Protein AF-A0A0A1D5D9-F1 (afdb_monomer)

Sequence (325 aa):
MPGLDAKPVIDLDVVVPAASHVAPAIAALADAGWVHEGNLGIAGREAFEMLPGLPLHHLYLVVEGSQPHRNHVDFRDFLRSHPAEAQRYAAVKRELSPLLDTDRQSYTEGKNAIVEELLALARGASIPALRVPNRGTFANHETFSLGDGTVVLRPLTMDDAAAHLAGEDSEFSTWLSGGVSTEETVRRHMERSQVLWRDGGPIFAFAICHEGSNTPLGTLDVQLEQPGFAPGQANLAYGLYPAARGHGLATRAVDLAMEFLRRHTDATSALIRALPGNPRSATVALRAGFTLVCAAGDSPDGHAWHQREVERDGPRQVPAQVSGR

Nearest PDB structures (foldseek):
  2fck-assembly1_A-2  TM=7.755E-01  e=5.236E-10  Vibrio cholerae O1 biovar El Tor str. N16961
  3r96-assembly1_A  TM=8.018E-01  e=4.205E-09  Escherichia coli
  1s7k-assembly1_A-2  TM=7.469E-01  e=3.056E-07  Salmonella enterica subsp. enterica serovar Typhimurium str. LT2
  2i79-assembly3_D  TM=7.072E-01  e=1.024E-05  Streptococcus pneumoniae TIGR4
  2i79-assembly1_E  TM=7.062E-01  e=3.369E-05  Streptococcus pneumoniae TIGR4

Foldseek 3Di:
DPPFDDDQEAEEEDEDADPVCPVVVQVVVVVVVWAWPQQVQAFQKTWTDDDPPDGHYTYIYGYPPALVVCLVVLLVVLCVVPVVLSVVLSVLLVVLVVCVVAQVLCSVVSNVQSSLQSSCVSVVNPPDDDPPDPQPQVQVQVPDWFDDQFKIWGFQALVQLVLALVLDDVVCCVPRRVHRHDSVNSNVVRVVLVVCNRVVHQKHKIFIDTVPDPHGQWIKMWGQDGRPDDHQEIEIDIDGGPVNPPPLSLLRVVLRVLVCCQPRHSHFKYKYWARPVCVVSVVSLVSNVWAFPAALNGDSNSTGITMDTNDYDPDPDDPPPPPDD

Mean predicted aligned error: 14.16 Å

Structure (mmCIF, N/CA/C/O backbone):
data_AF-A0A0A1D5D9-F1
#
_entry.id   AF-A0A0A1D5D9-F1
#
loop_
_atom_site.group_PDB
_atom_site.id
_atom_site.type_symbol
_atom_site.label_atom_id
_atom_site.label_alt_id
_atom_site.label_comp_id
_atom_site.label_asym_id
_atom_site.label_entity_id
_atom_site.label_seq_id
_atom_site.pdbx_PDB_ins_code
_atom_site.Cartn_x
_atom_site.Cartn_y
_atom_site.Cartn_z
_atom_site.occupancy
_atom_site.B_iso_or_equiv
_atom_site.auth_seq_id
_atom_site.auth_comp_id
_atom_site.auth_asym_id
_atom_site.auth_atom_id
_atom_site.pdbx_PDB_model_num
ATOM 1 N N . MET A 1 1 ? 7.389 4.859 -24.930 1.00 71.50 1 MET A N 1
ATOM 2 C CA . MET A 1 1 ? 6.190 4.568 -25.753 1.00 71.50 1 MET A CA 1
ATOM 3 C C . MET A 1 1 ? 5.855 5.804 -26.569 1.00 71.50 1 MET A C 1
ATOM 5 O O . MET A 1 1 ? 6.028 6.886 -26.017 1.00 71.50 1 MET A O 1
ATOM 9 N N . PRO A 1 2 ? 5.454 5.687 -27.846 1.00 66.25 2 PRO A N 1
ATOM 10 C CA . PRO A 1 2 ? 5.178 6.862 -28.674 1.00 66.25 2 PRO A CA 1
ATOM 11 C C . PRO A 1 2 ? 4.086 7.747 -28.053 1.00 66.25 2 PRO A C 1
ATOM 13 O O . PRO A 1 2 ? 3.037 7.236 -27.676 1.00 66.25 2 PRO A O 1
ATOM 16 N N . GLY A 1 3 ? 4.340 9.053 -27.929 1.00 66.31 3 GLY A N 1
ATOM 17 C CA . GLY A 1 3 ? 3.342 10.039 -27.487 1.00 66.31 3 GLY A CA 1
ATOM 18 C C . GLY A 1 3 ? 2.983 10.040 -25.994 1.00 66.31 3 GLY A C 1
ATOM 19 O O . GLY A 1 3 ? 2.052 10.742 -25.615 1.00 66.31 3 GLY A O 1
ATOM 20 N N . LEU A 1 4 ? 3.687 9.278 -25.146 1.00 74.38 4 LEU A N 1
ATOM 21 C CA . LEU A 1 4 ? 3.454 9.279 -23.700 1.00 74.38 4 LEU A CA 1
ATOM 22 C C . LEU A 1 4 ? 4.439 10.207 -22.981 1.00 74.38 4 LEU A C 1
ATOM 24 O O . LEU A 1 4 ? 5.632 9.902 -22.929 1.00 74.38 4 LEU A O 1
ATOM 28 N N . ASP A 1 5 ? 3.927 11.255 -22.337 1.00 71.62 5 ASP A N 1
ATOM 29 C CA . ASP A 1 5 ? 4.721 12.099 -21.440 1.00 71.62 5 ASP A CA 1
ATOM 30 C C . ASP A 1 5 ? 5.335 11.255 -20.314 1.00 71.62 5 ASP A C 1
ATOM 32 O O . ASP A 1 5 ? 4.650 10.509 -19.598 1.00 71.62 5 ASP A O 1
ATOM 36 N N . ALA A 1 6 ? 6.651 11.346 -20.153 1.00 71.12 6 ALA A N 1
ATOM 37 C CA . ALA A 1 6 ? 7.409 10.613 -19.150 1.00 71.12 6 ALA A CA 1
ATOM 38 C C . ALA A 1 6 ? 8.588 11.452 -18.650 1.00 71.12 6 ALA A C 1
ATOM 40 O O . ALA A 1 6 ? 9.041 12.372 -19.329 1.00 71.12 6 ALA A O 1
ATOM 41 N N . LYS A 1 7 ? 9.100 11.109 -17.461 1.00 73.31 7 LYS A N 1
ATOM 42 C CA . LYS A 1 7 ? 10.408 11.609 -17.029 1.00 73.31 7 LYS A CA 1
ATOM 43 C C . LYS A 1 7 ? 11.457 11.182 -18.066 1.00 73.31 7 LYS A C 1
ATOM 45 O O . LYS A 1 7 ? 11.315 10.089 -18.617 1.00 73.31 7 LYS A O 1
ATOM 50 N N . PRO A 1 8 ? 12.499 11.989 -18.316 1.00 80.75 8 PRO A N 1
ATOM 51 C CA . PRO A 1 8 ? 13.548 11.661 -19.279 1.00 80.75 8 PRO A CA 1
ATOM 52 C C . PRO A 1 8 ? 14.525 10.620 -18.700 1.00 80.75 8 PRO A C 1
ATOM 54 O O . PRO A 1 8 ? 15.726 10.857 -18.651 1.00 80.75 8 PRO A O 1
ATOM 57 N N . VAL A 1 9 ? 13.995 9.493 -18.220 1.00 82.56 9 VAL A N 1
ATOM 58 C CA . VAL A 1 9 ? 14.728 8.349 -17.670 1.00 82.56 9 VAL A CA 1
ATOM 59 C C . VAL A 1 9 ? 14.347 7.121 -18.489 1.00 82.56 9 VAL A C 1
ATOM 61 O O . VAL A 1 9 ? 13.164 6.897 -18.747 1.00 82.56 9 VAL A O 1
ATOM 64 N N . ILE A 1 10 ? 15.339 6.354 -18.932 1.00 86.94 10 ILE A N 1
ATOM 65 C CA . ILE A 1 10 ? 15.141 5.151 -19.745 1.00 86.94 10 ILE A CA 1
ATOM 66 C C . ILE A 1 10 ? 15.235 3.914 -18.851 1.00 86.94 10 ILE A C 1
ATOM 68 O O . ILE A 1 10 ? 16.289 3.652 -18.291 1.00 86.94 10 ILE A O 1
ATOM 72 N N . ASP A 1 11 ? 14.176 3.118 -18.755 1.00 90.94 11 ASP A N 1
ATOM 73 C CA . ASP A 1 11 ? 14.233 1.807 -18.099 1.00 90.94 11 ASP A CA 1
ATOM 74 C C . ASP A 1 11 ? 14.688 0.726 -19.103 1.00 90.94 11 ASP A C 1
ATOM 76 O O . ASP A 1 11 ? 14.109 0.601 -20.189 1.00 90.94 11 ASP A O 1
ATOM 80 N N . LEU A 1 12 ? 15.726 -0.042 -18.757 1.00 94.00 12 LEU A N 1
ATOM 81 C CA . LEU A 1 12 ? 16.277 -1.139 -19.560 1.00 94.00 12 LEU A CA 1
ATOM 82 C C . LEU A 1 12 ? 16.241 -2.462 -18.791 1.00 94.00 12 LEU A C 1
ATOM 84 O O . LEU A 1 12 ? 16.678 -2.521 -17.644 1.00 94.00 12 LEU A O 1
ATOM 88 N N . ASP A 1 13 ? 15.832 -3.531 -19.476 1.00 96.31 13 ASP A N 1
ATOM 89 C CA . ASP A 1 13 ? 15.932 -4.904 -18.979 1.00 96.31 13 ASP A CA 1
ATOM 90 C C . ASP A 1 13 ? 16.986 -5.689 -19.770 1.00 96.31 13 ASP A C 1
ATOM 92 O O . ASP A 1 13 ? 16.909 -5.805 -20.997 1.00 96.31 13 ASP A O 1
ATOM 96 N N . VAL A 1 14 ? 17.929 -6.301 -19.057 1.00 97.00 14 VAL A N 1
ATOM 97 C CA . VAL A 1 14 ? 18.728 -7.433 -19.527 1.00 97.00 14 VAL A CA 1
ATOM 98 C C . VAL A 1 14 ? 17.967 -8.700 -19.163 1.00 97.00 14 VAL A C 1
ATOM 100 O O . VAL A 1 14 ? 17.744 -8.980 -17.987 1.00 97.00 14 VAL A O 1
ATOM 103 N N . VAL A 1 15 ? 17.559 -9.473 -20.168 1.00 97.19 15 VAL A N 1
ATOM 104 C CA . VAL A 1 15 ? 16.778 -10.698 -19.962 1.00 97.19 15 VAL A CA 1
ATOM 105 C C . VAL A 1 15 ? 17.682 -11.913 -20.133 1.00 97.19 15 VAL A C 1
ATOM 107 O O . VAL A 1 15 ? 18.285 -12.095 -21.190 1.00 97.19 15 VAL A O 1
ATOM 110 N N . VAL A 1 16 ? 17.777 -12.751 -19.099 1.00 96.06 16 VAL A N 1
ATOM 111 C CA . VAL A 1 16 ? 18.529 -14.016 -19.140 1.00 96.06 16 VAL A CA 1
ATOM 112 C C . VAL A 1 16 ? 17.589 -15.220 -19.163 1.00 96.06 16 VAL A C 1
ATOM 114 O O . VAL A 1 16 ? 16.555 -15.189 -18.503 1.00 96.06 16 VAL A O 1
ATOM 117 N N . PRO A 1 17 ? 17.931 -16.320 -19.854 1.00 93.38 17 PRO A N 1
ATOM 118 C CA . PRO A 1 17 ? 16.992 -17.423 -20.083 1.00 93.38 17 PRO A CA 1
ATOM 119 C C . PRO A 1 17 ? 16.663 -18.240 -18.822 1.00 93.38 17 PRO A C 1
ATOM 121 O O . PRO A 1 17 ? 15.653 -18.936 -18.780 1.00 93.38 17 PRO A O 1
ATOM 124 N N . ALA A 1 18 ? 17.516 -18.207 -17.792 1.00 91.00 18 ALA A N 1
ATOM 125 C CA . ALA A 1 18 ? 17.308 -18.963 -16.557 1.00 91.00 18 ALA A CA 1
ATOM 126 C C . ALA A 1 18 ? 18.034 -18.332 -15.362 1.00 91.00 18 ALA A C 1
ATOM 128 O O . ALA A 1 18 ? 19.042 -17.646 -15.528 1.00 91.00 18 ALA A O 1
ATOM 129 N N . ALA A 1 19 ? 17.584 -18.653 -14.144 1.00 90.50 19 ALA A N 1
ATOM 130 C CA . ALA A 1 19 ? 18.180 -18.160 -12.897 1.00 90.50 19 ALA A CA 1
ATOM 131 C C . ALA A 1 19 ? 19.680 -18.492 -12.760 1.00 90.50 19 ALA A C 1
ATOM 133 O O . ALA A 1 19 ? 20.445 -17.702 -12.215 1.00 90.50 19 ALA A O 1
ATOM 134 N N . SER A 1 20 ? 20.127 -19.619 -13.324 1.00 94.12 20 SER A N 1
ATOM 135 C CA . SER A 1 20 ? 21.544 -20.011 -13.357 1.00 94.12 20 SER A CA 1
ATOM 136 C C . SER A 1 20 ? 22.446 -19.024 -14.108 1.00 94.12 20 SER A C 1
ATOM 138 O O . SER A 1 20 ? 23.655 -19.028 -13.896 1.00 94.12 20 SER A O 1
ATOM 140 N N . HIS A 1 21 ? 21.876 -18.169 -14.959 1.00 96.00 21 HIS A N 1
ATOM 141 C CA . HIS A 1 21 ? 22.607 -17.169 -15.736 1.00 96.00 21 HIS A CA 1
ATOM 142 C C . HIS A 1 21 ? 22.675 -15.804 -15.044 1.00 96.00 21 HIS A C 1
ATOM 144 O O . HIS A 1 21 ? 23.399 -14.935 -15.521 1.00 96.00 21 HIS A O 1
ATOM 150 N N . VAL A 1 22 ? 21.984 -15.611 -13.914 1.00 95.12 22 VAL A N 1
ATOM 151 C CA . VAL A 1 22 ? 21.974 -14.328 -13.193 1.00 95.12 22 VAL A CA 1
ATOM 152 C C . VAL A 1 22 ? 23.371 -13.979 -12.681 1.00 95.12 22 VAL A C 1
ATOM 154 O O . VAL A 1 22 ? 23.892 -12.923 -13.020 1.00 95.12 22 VAL A O 1
ATOM 157 N N . ALA A 1 23 ? 24.021 -14.877 -11.935 1.00 95.75 23 ALA A N 1
ATOM 158 C CA . ALA A 1 23 ? 25.361 -14.613 -11.404 1.00 95.75 23 ALA A CA 1
ATOM 159 C C . ALA A 1 23 ? 26.423 -14.397 -12.510 1.00 95.75 23 ALA A C 1
ATOM 161 O O . ALA A 1 23 ? 27.165 -13.417 -12.423 1.00 95.75 23 ALA A O 1
ATOM 162 N N . PRO A 1 24 ? 26.478 -15.216 -13.584 1.00 97.69 24 PRO A N 1
ATOM 163 C CA . PRO A 1 24 ? 27.336 -14.929 -14.735 1.00 97.69 24 PRO A CA 1
ATOM 164 C C . PRO A 1 24 ? 27.054 -13.577 -15.406 1.00 97.69 24 PRO A C 1
ATOM 166 O O . PRO A 1 24 ? 27.992 -12.883 -15.789 1.00 97.69 24 PRO A O 1
ATOM 169 N N . ALA A 1 25 ? 25.784 -13.184 -15.540 1.00 97.62 25 ALA A N 1
ATOM 170 C CA . ALA A 1 25 ? 25.416 -11.907 -16.145 1.00 97.62 25 ALA A CA 1
ATOM 171 C C . ALA A 1 25 ? 25.804 -10.711 -15.265 1.00 97.62 25 ALA A C 1
ATOM 173 O O . ALA A 1 25 ? 26.304 -9.722 -15.793 1.00 97.62 25 ALA A O 1
ATOM 174 N N . ILE A 1 26 ? 25.644 -10.812 -13.939 1.00 97.44 26 ILE A N 1
ATOM 175 C CA . ILE A 1 26 ? 26.130 -9.796 -12.992 1.00 97.44 26 ILE A CA 1
ATOM 176 C C . ILE A 1 26 ? 27.641 -9.609 -13.152 1.00 97.44 26 ILE A C 1
ATOM 178 O O . ILE A 1 26 ? 28.096 -8.476 -13.271 1.00 97.44 26 ILE A O 1
ATOM 182 N N . ALA A 1 27 ? 28.411 -10.701 -13.209 1.00 97.00 27 ALA A N 1
ATOM 183 C CA . ALA A 1 27 ? 29.860 -10.626 -13.397 1.00 97.00 27 ALA A CA 1
ATOM 184 C C . ALA A 1 27 ? 30.232 -9.944 -14.727 1.00 97.00 27 ALA A C 1
ATOM 186 O O . ALA A 1 27 ? 31.056 -9.036 -14.742 1.00 97.00 27 ALA A O 1
ATOM 187 N N . ALA A 1 28 ? 29.565 -10.309 -15.826 1.00 97.75 28 ALA A N 1
ATOM 188 C CA . ALA A 1 28 ? 29.801 -9.690 -17.130 1.00 97.75 28 ALA A CA 1
ATOM 189 C C . ALA A 1 28 ? 29.435 -8.192 -17.164 1.00 97.75 28 ALA A C 1
ATOM 191 O O . ALA A 1 28 ? 30.117 -7.400 -17.813 1.00 97.75 28 ALA A O 1
ATOM 192 N N . LEU A 1 29 ? 28.367 -7.788 -16.468 1.00 96.50 29 LEU A N 1
ATOM 193 C CA . LEU A 1 29 ? 27.978 -6.381 -16.337 1.00 96.50 29 LEU A CA 1
ATOM 194 C C . LEU A 1 29 ? 28.975 -5.602 -15.467 1.00 96.50 29 LEU A C 1
ATOM 196 O O . LEU A 1 29 ? 29.318 -4.471 -15.813 1.00 96.50 29 LEU A O 1
ATOM 200 N N . ALA A 1 30 ? 29.494 -6.214 -14.402 1.00 95.31 30 ALA A N 1
ATOM 201 C CA . ALA A 1 30 ? 30.539 -5.624 -13.571 1.00 95.31 30 ALA A CA 1
ATOM 202 C C . ALA A 1 30 ? 31.839 -5.384 -14.357 1.00 95.31 30 ALA A C 1
ATOM 204 O O . ALA A 1 30 ? 32.411 -4.299 -14.269 1.00 95.31 30 ALA A O 1
ATOM 205 N N . ASP A 1 31 ? 32.252 -6.335 -15.201 1.00 96.69 31 ASP A N 1
ATOM 206 C CA . ASP A 1 31 ? 33.403 -6.168 -16.104 1.00 96.69 31 ASP A CA 1
ATOM 207 C C . ASP A 1 31 ? 33.199 -5.016 -17.109 1.00 96.69 31 ASP A C 1
ATOM 209 O O . ASP A 1 31 ? 34.159 -4.378 -17.543 1.00 96.69 31 ASP A O 1
ATOM 213 N N . ALA A 1 32 ? 31.943 -4.712 -17.456 1.00 93.56 32 ALA A N 1
ATOM 214 C CA . ALA A 1 32 ? 31.563 -3.573 -18.290 1.00 93.56 32 ALA A CA 1
ATOM 215 C C . ALA A 1 32 ? 31.393 -2.252 -17.505 1.00 93.56 32 ALA A C 1
ATOM 217 O O . ALA A 1 32 ? 31.048 -1.230 -18.100 1.00 93.56 32 ALA A O 1
ATOM 218 N N . GLY A 1 33 ? 31.650 -2.257 -16.193 1.00 93.31 33 GLY A N 1
ATOM 219 C CA . GLY A 1 33 ? 31.643 -1.079 -15.323 1.00 93.31 33 GLY A CA 1
ATOM 220 C C . GLY A 1 33 ? 30.344 -0.832 -14.554 1.00 93.31 33 GLY A C 1
ATOM 221 O O . GLY A 1 33 ? 30.269 0.154 -13.824 1.00 93.31 33 GLY A O 1
ATOM 222 N N . TRP A 1 34 ? 29.329 -1.691 -14.689 1.00 94.56 34 TRP A N 1
ATOM 223 C CA . TRP A 1 34 ? 28.076 -1.557 -13.940 1.00 94.56 34 TRP A CA 1
ATOM 224 C C . TRP A 1 34 ? 28.244 -1.991 -12.484 1.00 94.56 34 TRP A C 1
ATOM 226 O O . TRP A 1 34 ? 28.862 -3.015 -12.197 1.00 94.56 34 TRP A O 1
ATOM 236 N N . VAL A 1 35 ? 27.633 -1.253 -11.559 1.00 93.06 35 VAL A N 1
ATOM 237 C CA . VAL A 1 35 ? 27.664 -1.580 -10.127 1.00 93.06 35 VAL A CA 1
ATOM 238 C C . VAL A 1 35 ? 26.335 -2.210 -9.730 1.00 93.06 35 VAL A C 1
ATOM 240 O O . VAL A 1 35 ? 25.282 -1.624 -9.955 1.00 93.06 35 VAL A O 1
ATOM 243 N N . HIS A 1 36 ? 26.377 -3.426 -9.185 1.00 94.69 36 HIS A N 1
ATOM 244 C CA . HIS A 1 36 ? 25.190 -4.182 -8.772 1.00 94.69 36 HIS A CA 1
ATOM 245 C C . HIS A 1 36 ? 24.689 -3.722 -7.396 1.00 94.69 36 HIS A C 1
ATOM 247 O O . HIS A 1 36 ? 25.451 -3.707 -6.433 1.00 94.69 36 HIS A O 1
ATOM 253 N N . GLU A 1 37 ? 23.397 -3.403 -7.296 1.00 90.88 37 GLU A N 1
ATOM 254 C CA . GLU A 1 37 ? 22.734 -2.912 -6.074 1.00 90.88 37 GLU A CA 1
ATOM 255 C C . GLU A 1 37 ? 21.897 -3.998 -5.365 1.00 90.88 37 GLU A C 1
ATOM 257 O O . GLU A 1 37 ? 21.152 -3.726 -4.419 1.00 90.88 37 GLU A O 1
ATOM 262 N N . GLY A 1 38 ? 21.985 -5.251 -5.819 1.00 85.69 38 GLY A N 1
ATOM 263 C CA . GLY A 1 38 ? 21.083 -6.313 -5.381 1.00 85.69 38 GLY A CA 1
ATOM 264 C C . GLY A 1 38 ? 19.686 -6.173 -5.989 1.00 85.69 38 GLY A C 1
ATOM 265 O O . GLY A 1 38 ? 19.480 -5.526 -7.014 1.00 85.69 38 GLY A O 1
ATOM 266 N N . ASN A 1 39 ? 18.693 -6.777 -5.341 1.00 80.56 39 ASN A N 1
ATOM 267 C CA . ASN A 1 39 ? 17.325 -6.833 -5.865 1.00 80.56 39 ASN A CA 1
ATOM 268 C C . ASN A 1 39 ? 16.415 -5.673 -5.413 1.00 80.56 39 ASN A C 1
ATOM 270 O O . ASN A 1 39 ? 15.290 -5.518 -5.909 1.00 80.56 39 ASN A O 1
ATOM 274 N N . LEU A 1 40 ? 16.898 -4.850 -4.473 1.00 72.56 40 LEU A N 1
ATOM 275 C CA . LEU A 1 40 ? 16.174 -3.735 -3.852 1.00 72.56 40 LEU A CA 1
ATOM 276 C C . LEU A 1 40 ? 14.764 -4.128 -3.365 1.00 72.56 40 LEU A C 1
ATOM 278 O O . LEU A 1 40 ? 13.808 -3.370 -3.512 1.00 72.56 40 LEU A O 1
ATOM 282 N N . GLY A 1 41 ? 14.625 -5.345 -2.830 1.00 66.75 41 GLY A N 1
ATOM 283 C CA . GLY A 1 41 ? 13.364 -5.861 -2.294 1.00 66.75 41 GLY A CA 1
ATOM 284 C C . GLY A 1 41 ? 12.410 -6.474 -3.325 1.00 66.75 41 GLY A C 1
ATOM 285 O O . GLY A 1 41 ? 11.327 -6.901 -2.935 1.00 66.75 41 GLY A O 1
ATOM 286 N N . ILE A 1 42 ? 12.787 -6.569 -4.608 1.00 72.81 42 ILE A N 1
ATOM 287 C CA . ILE A 1 42 ? 11.952 -7.177 -5.659 1.00 72.81 42 ILE A CA 1
ATOM 288 C C . ILE A 1 42 ? 12.533 -8.523 -6.091 1.00 72.81 42 ILE A C 1
ATOM 290 O O . ILE A 1 42 ? 13.525 -8.588 -6.812 1.00 72.81 42 ILE A O 1
ATOM 294 N N . ALA A 1 43 ? 11.892 -9.617 -5.678 1.00 76.69 43 ALA A N 1
ATOM 295 C CA . ALA A 1 43 ? 12.315 -10.964 -6.048 1.00 76.69 43 ALA A CA 1
ATOM 296 C C . ALA A 1 43 ? 12.310 -11.174 -7.577 1.00 76.69 43 ALA A C 1
ATOM 298 O O . ALA A 1 43 ? 11.375 -10.785 -8.277 1.00 76.69 43 ALA A O 1
ATOM 299 N N . GLY A 1 44 ? 13.358 -11.819 -8.100 1.00 77.06 44 GLY A N 1
ATOM 300 C CA . GLY A 1 44 ? 13.480 -12.129 -9.531 1.00 77.06 44 GLY A CA 1
ATOM 301 C C . GLY A 1 44 ? 13.927 -10.960 -10.421 1.00 77.06 44 GLY A C 1
ATOM 302 O O . GLY A 1 44 ? 13.835 -11.080 -11.648 1.00 77.06 44 GLY A O 1
ATOM 303 N N . ARG A 1 45 ? 14.402 -9.861 -9.818 1.00 89.12 45 ARG A N 1
ATOM 304 C CA . ARG A 1 45 ? 15.007 -8.700 -10.481 1.00 89.12 45 ARG A CA 1
ATOM 305 C C . ARG A 1 45 ? 16.285 -8.303 -9.750 1.00 89.12 45 ARG A C 1
ATOM 307 O O . ARG A 1 45 ? 16.263 -8.175 -8.537 1.00 89.12 45 ARG A O 1
ATOM 314 N N . GLU A 1 46 ? 17.345 -8.011 -10.484 1.00 93.75 46 GLU A N 1
ATOM 315 C CA . GLU A 1 46 ? 18.560 -7.378 -9.966 1.00 93.75 46 GLU A CA 1
ATOM 316 C C . GLU A 1 46 ? 18.671 -5.960 -10.537 1.00 93.75 46 GLU A C 1
ATOM 318 O O . GLU A 1 46 ? 18.331 -5.745 -11.700 1.00 93.75 46 GLU A O 1
ATOM 323 N N . ALA A 1 47 ? 19.097 -4.991 -9.733 1.00 91.50 47 ALA A N 1
ATOM 324 C CA . ALA A 1 47 ? 19.235 -3.586 -10.108 1.00 91.50 47 ALA A CA 1
ATOM 325 C C . ALA A 1 47 ? 20.707 -3.165 -10.142 1.00 91.50 47 ALA A C 1
ATOM 327 O O . ALA A 1 47 ? 21.549 -3.752 -9.458 1.00 91.50 47 ALA A O 1
ATOM 328 N N . PHE A 1 48 ? 21.007 -2.150 -10.948 1.00 94.62 48 PHE A N 1
ATOM 329 C CA . PHE A 1 48 ? 22.348 -1.596 -11.085 1.00 94.62 48 PHE A CA 1
ATOM 330 C C . PHE A 1 48 ? 22.320 -0.074 -10.995 1.00 94.62 48 PHE A C 1
ATOM 332 O O . PHE A 1 48 ? 21.377 0.564 -11.478 1.00 94.62 48 PHE A O 1
ATOM 339 N N . GLU A 1 49 ? 23.401 0.488 -10.457 1.00 88.12 49 GLU A N 1
ATOM 340 C CA . GLU A 1 49 ? 23.606 1.929 -10.412 1.00 88.12 49 GLU A CA 1
ATOM 341 C C . GLU A 1 49 ? 23.625 2.524 -11.825 1.00 88.12 49 GLU A C 1
ATOM 343 O O . GLU A 1 49 ? 24.064 1.903 -12.799 1.00 88.12 49 GLU A O 1
ATOM 348 N N . MET A 1 50 ? 23.196 3.782 -11.926 1.00 86.06 50 MET A N 1
ATOM 349 C CA . MET A 1 50 ? 23.337 4.551 -13.157 1.00 86.06 50 MET A CA 1
ATOM 350 C C . MET A 1 50 ? 24.807 4.741 -13.511 1.00 86.06 50 MET A C 1
ATOM 352 O O . MET A 1 50 ? 25.567 5.326 -12.738 1.00 86.06 50 MET A O 1
ATOM 356 N N . LEU A 1 51 ? 25.182 4.366 -14.731 1.00 85.75 51 LEU A N 1
ATOM 357 C CA . LEU A 1 51 ? 26.505 4.687 -15.245 1.00 85.75 51 LEU A CA 1
ATOM 358 C C . LEU A 1 51 ? 26.653 6.199 -15.488 1.00 85.75 51 LEU A C 1
ATOM 360 O O . LEU A 1 51 ? 25.883 6.777 -16.270 1.00 85.75 51 LEU A O 1
ATOM 364 N N . PRO A 1 52 ? 27.665 6.854 -14.889 1.00 83.75 52 PRO A N 1
ATOM 365 C CA . PRO A 1 52 ? 27.950 8.257 -15.157 1.00 83.75 52 PRO A CA 1
ATOM 366 C C . PRO A 1 52 ? 28.248 8.503 -16.642 1.00 83.75 52 PRO A C 1
ATOM 368 O O . PRO A 1 52 ? 28.948 7.729 -17.291 1.00 83.75 52 PRO A O 1
ATOM 371 N N . GLY A 1 53 ? 27.749 9.617 -17.181 1.00 86.31 53 GLY A N 1
ATOM 372 C CA . GLY A 1 53 ? 28.003 10.020 -18.571 1.00 86.31 53 GLY A CA 1
ATOM 373 C C . GLY A 1 53 ? 27.027 9.455 -19.610 1.00 86.31 53 GLY A C 1
ATOM 374 O O . GLY A 1 53 ? 27.115 9.837 -20.776 1.00 86.31 53 GLY A O 1
ATOM 375 N N . LEU A 1 54 ? 26.070 8.613 -19.210 1.00 86.31 54 LEU A N 1
ATOM 376 C CA . LEU A 1 54 ? 24.934 8.211 -20.046 1.00 86.31 54 LEU A CA 1
ATOM 377 C C . LEU A 1 54 ? 23.687 9.070 -19.747 1.00 86.31 54 LEU A C 1
ATOM 379 O O . LEU A 1 54 ? 23.601 9.674 -18.674 1.00 86.31 54 LEU A O 1
ATOM 383 N N . PRO A 1 55 ? 22.694 9.131 -20.662 1.00 89.56 55 PRO A N 1
ATOM 384 C CA . PRO A 1 55 ? 21.366 9.659 -20.335 1.00 89.56 55 PRO A CA 1
ATOM 385 C C . PRO A 1 55 ? 20.800 8.970 -19.091 1.00 89.56 55 PRO A C 1
ATOM 387 O O . PRO A 1 55 ? 21.107 7.802 -18.876 1.00 89.56 55 PRO A O 1
ATOM 390 N N . LEU A 1 56 ? 19.965 9.647 -18.293 1.00 86.44 56 LEU A N 1
ATOM 391 C CA . LEU A 1 56 ? 19.375 9.037 -17.094 1.00 86.44 56 LEU A CA 1
ATOM 392 C C . LEU A 1 56 ? 18.677 7.720 -17.453 1.00 86.44 56 LEU A C 1
ATOM 394 O O . LEU A 1 56 ? 17.896 7.657 -18.407 1.00 86.44 56 LEU A O 1
ATOM 398 N N . HIS A 1 57 ? 18.965 6.672 -16.693 1.00 88.44 57 HIS A N 1
ATOM 399 C CA . HIS A 1 57 ? 18.472 5.335 -16.982 1.00 88.44 57 HIS A CA 1
ATOM 400 C C . HIS A 1 57 ? 18.307 4.509 -15.710 1.00 88.44 57 HIS A C 1
ATOM 402 O O . HIS A 1 57 ? 18.849 4.840 -14.666 1.00 88.44 57 HIS A O 1
ATOM 408 N N . HIS A 1 58 ? 17.579 3.410 -15.810 1.00 91.31 58 HIS A N 1
ATOM 409 C CA . HIS A 1 58 ? 17.668 2.309 -14.866 1.00 91.31 58 HIS A CA 1
ATOM 410 C C . HIS A 1 58 ? 18.047 1.061 -15.646 1.00 91.31 58 HIS A C 1
ATOM 412 O O . HIS A 1 58 ? 17.547 0.850 -16.753 1.00 91.31 58 HIS A O 1
ATOM 418 N N . LEU A 1 59 ? 18.917 0.238 -15.070 1.00 95.19 59 LEU A N 1
ATOM 419 C CA . LEU A 1 59 ? 19.235 -1.070 -15.614 1.00 95.19 59 LEU A CA 1
ATOM 420 C C . LEU A 1 59 ? 18.756 -2.140 -14.642 1.00 95.19 59 LEU A C 1
ATOM 422 O O . LEU A 1 59 ? 19.125 -2.144 -13.466 1.00 95.19 59 LEU A O 1
ATOM 426 N N . TYR A 1 60 ? 17.962 -3.065 -15.163 1.00 96.56 60 TYR A N 1
ATOM 427 C CA . TYR A 1 60 ? 17.523 -4.247 -14.450 1.00 96.56 60 TYR A CA 1
ATOM 428 C C . TYR A 1 60 ? 17.998 -5.504 -15.171 1.00 96.56 60 TYR A C 1
ATOM 430 O O . TYR A 1 60 ? 18.040 -5.559 -16.396 1.00 96.56 60 TYR A O 1
ATOM 438 N N . LEU A 1 61 ? 18.330 -6.537 -14.408 1.00 96.75 61 LEU A N 1
ATOM 439 C CA . LEU A 1 61 ? 18.547 -7.891 -14.901 1.00 96.75 61 LEU A CA 1
ATOM 440 C C . LEU A 1 61 ? 17.397 -8.764 -14.401 1.00 96.75 61 LEU A C 1
ATOM 442 O O . LEU A 1 61 ? 17.129 -8.834 -13.202 1.00 96.75 61 LEU A O 1
ATOM 446 N N . VAL A 1 62 ? 16.710 -9.425 -15.326 1.00 95.38 62 VAL A N 1
ATOM 447 C CA . VAL A 1 62 ? 15.531 -10.251 -15.045 1.00 95.38 62 VAL A CA 1
ATOM 448 C C . VAL A 1 62 ? 15.651 -11.604 -15.735 1.00 95.38 62 VAL A C 1
ATOM 450 O O . VAL A 1 62 ? 16.249 -11.735 -16.802 1.00 95.38 62 VAL A O 1
ATOM 453 N N . VAL A 1 63 ? 15.070 -12.635 -15.126 1.00 89.38 63 VAL A N 1
ATOM 454 C CA . VAL A 1 63 ? 14.957 -13.955 -15.759 1.00 89.38 63 VAL A CA 1
ATOM 455 C C . VAL A 1 63 ? 13.772 -13.957 -16.722 1.00 89.38 63 VAL A C 1
ATOM 457 O O . VAL A 1 63 ? 12.704 -13.436 -16.404 1.00 89.38 63 VAL A O 1
ATOM 460 N N . GLU A 1 64 ? 13.940 -14.558 -17.895 1.00 91.69 64 GLU A N 1
ATOM 461 C CA . GLU A 1 64 ? 12.878 -14.723 -18.876 1.00 91.69 64 GLU A CA 1
ATOM 462 C C . GLU A 1 64 ? 11.662 -15.406 -18.243 1.00 91.69 64 GLU A C 1
ATOM 464 O O . GLU A 1 64 ? 11.757 -16.349 -17.459 1.00 91.69 64 GLU A O 1
ATOM 469 N N . GLY A 1 65 ? 10.490 -14.866 -18.553 1.00 83.06 65 GLY A N 1
ATOM 470 C CA . GLY A 1 65 ? 9.234 -15.303 -17.964 1.00 83.06 65 GLY A CA 1
ATOM 471 C C . GLY A 1 65 ? 9.088 -15.043 -16.461 1.00 83.06 65 GLY A C 1
ATOM 472 O O . GLY A 1 65 ? 8.049 -15.420 -15.936 1.00 83.06 65 GLY A O 1
ATOM 473 N N . SER A 1 66 ? 10.031 -14.406 -15.757 1.00 83.88 66 SER A N 1
ATOM 474 C CA . SER A 1 66 ? 9.838 -14.023 -14.350 1.00 83.88 66 SER A CA 1
ATOM 475 C C . SER A 1 66 ? 8.740 -12.968 -14.195 1.00 83.88 66 SER A C 1
ATOM 477 O O . SER A 1 66 ? 8.338 -12.308 -15.154 1.00 83.88 66 SER A O 1
ATOM 479 N N . GLN A 1 67 ? 8.241 -12.787 -12.972 1.00 81.06 67 GLN A N 1
ATOM 480 C CA . GLN A 1 67 ? 7.174 -11.824 -12.712 1.00 81.06 67 GLN A CA 1
ATOM 481 C C . GLN A 1 67 ? 7.577 -10.369 -13.039 1.00 81.06 67 GLN A C 1
ATOM 483 O O . GLN A 1 67 ? 6.801 -9.711 -13.736 1.00 81.06 67 GLN A O 1
ATOM 488 N N . PRO A 1 68 ? 8.774 -9.873 -12.660 1.00 83.88 68 PRO A N 1
ATOM 489 C CA . PRO A 1 68 ? 9.261 -8.566 -13.109 1.00 83.88 68 PRO A CA 1
ATOM 490 C C . PRO A 1 68 ? 9.351 -8.437 -14.635 1.00 83.88 68 PRO A C 1
ATOM 492 O O . PRO A 1 68 ? 8.873 -7.448 -15.188 1.00 83.88 68 PRO A O 1
ATOM 495 N N . HIS A 1 69 ? 9.869 -9.462 -15.324 1.00 91.06 69 HIS A N 1
ATOM 496 C CA . HIS A 1 69 ? 9.957 -9.467 -16.786 1.00 91.06 69 HIS A CA 1
ATOM 497 C C . HIS A 1 69 ? 8.569 -9.376 -17.439 1.00 91.06 69 HIS A C 1
ATOM 499 O O . HIS A 1 69 ? 8.332 -8.526 -18.298 1.00 91.06 69 HIS A O 1
ATOM 505 N N . ARG A 1 70 ? 7.617 -10.205 -16.989 1.00 86.81 70 ARG A N 1
ATOM 506 C CA . ARG A 1 70 ? 6.229 -10.168 -17.474 1.00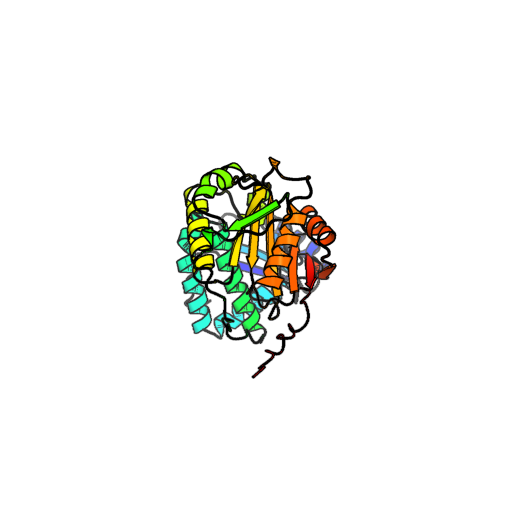 86.81 70 ARG A CA 1
ATOM 507 C C . ARG A 1 70 ? 5.574 -8.822 -17.188 1.00 86.81 70 ARG A C 1
ATOM 509 O O . ARG A 1 70 ? 4.947 -8.272 -18.078 1.00 86.81 70 ARG A O 1
ATOM 516 N N . ASN A 1 71 ? 5.757 -8.248 -15.997 1.00 86.88 71 ASN A N 1
ATOM 517 C CA . ASN A 1 71 ? 5.213 -6.927 -15.671 1.00 86.88 71 ASN A CA 1
ATOM 518 C C . ASN A 1 71 ? 5.702 -5.854 -16.656 1.00 86.88 71 ASN A C 1
ATOM 520 O O . ASN A 1 71 ? 4.891 -5.094 -17.178 1.00 86.88 71 ASN A O 1
ATOM 524 N N . HIS A 1 72 ? 7.004 -5.796 -16.945 1.00 91.94 72 HIS A N 1
ATOM 525 C CA . HIS A 1 72 ? 7.542 -4.801 -17.873 1.00 91.94 72 HIS A CA 1
ATOM 526 C C . HIS A 1 72 ? 7.037 -5.005 -19.310 1.00 91.94 72 HIS A C 1
ATOM 528 O O . HIS A 1 72 ? 6.650 -4.036 -19.969 1.00 91.94 72 HIS A O 1
ATOM 534 N N . VAL A 1 73 ? 7.001 -6.253 -19.791 1.00 91.56 73 VAL A N 1
ATOM 535 C CA . VAL A 1 73 ? 6.550 -6.585 -21.152 1.00 91.56 73 VAL A CA 1
ATOM 536 C C . VAL A 1 73 ? 5.044 -6.368 -21.314 1.00 91.56 73 VAL A C 1
ATOM 538 O O . VAL A 1 73 ? 4.645 -5.618 -22.208 1.00 91.56 73 VAL A O 1
ATOM 541 N N . ASP A 1 74 ? 4.225 -6.939 -20.426 1.00 88.06 74 ASP A N 1
ATOM 542 C CA . ASP A 1 74 ? 2.760 -6.840 -20.457 1.00 88.06 74 ASP A CA 1
ATOM 543 C C . ASP A 1 74 ? 2.321 -5.372 -20.406 1.00 88.06 74 ASP A C 1
ATOM 545 O O . ASP A 1 74 ? 1.536 -4.924 -21.240 1.00 88.06 74 ASP A O 1
ATOM 549 N N . PHE A 1 75 ? 2.870 -4.591 -19.467 1.00 90.56 75 PHE A N 1
ATOM 550 C CA . PHE A 1 75 ? 2.529 -3.177 -19.307 1.00 90.56 75 PHE A CA 1
ATOM 551 C C . PHE A 1 75 ? 2.878 -2.360 -20.554 1.00 90.56 75 PHE A C 1
ATOM 553 O O . PHE A 1 75 ? 2.065 -1.578 -21.055 1.00 90.56 75 PHE A O 1
ATOM 560 N N . ARG A 1 76 ? 4.092 -2.552 -21.085 1.00 92.38 76 ARG A N 1
ATOM 561 C CA . ARG A 1 76 ? 4.571 -1.864 -22.289 1.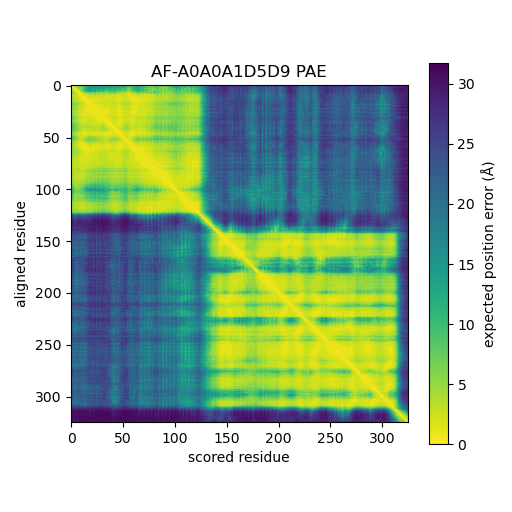00 92.38 76 ARG A CA 1
ATOM 562 C C . ARG A 1 76 ? 3.700 -2.186 -23.498 1.00 92.38 76 ARG A C 1
ATOM 564 O O . ARG A 1 76 ? 3.344 -1.276 -24.247 1.00 92.38 76 ARG A O 1
ATOM 571 N N . ASP A 1 77 ? 3.400 -3.459 -23.724 1.00 90.50 77 ASP A N 1
ATOM 572 C CA . ASP A 1 77 ? 2.693 -3.900 -24.926 1.00 90.50 77 ASP A CA 1
ATOM 573 C C . ASP A 1 77 ? 1.188 -3.604 -24.838 1.00 90.50 77 ASP A C 1
ATOM 575 O O . ASP A 1 77 ? 0.580 -3.201 -25.837 1.00 90.50 77 ASP A O 1
ATOM 579 N N . PHE A 1 78 ? 0.611 -3.646 -23.633 1.00 90.00 78 PHE A N 1
ATOM 580 C CA . PHE A 1 78 ? -0.748 -3.176 -23.375 1.00 90.00 78 PHE A CA 1
ATOM 581 C C . PHE A 1 78 ? -0.899 -1.688 -23.687 1.00 90.00 78 PHE A C 1
ATOM 583 O O . PHE A 1 78 ? -1.726 -1.308 -24.514 1.00 90.00 78 PHE A O 1
ATOM 590 N N . LEU A 1 79 ? -0.046 -0.832 -23.122 1.00 90.06 79 LEU A N 1
ATOM 591 C CA . LEU A 1 79 ? -0.138 0.610 -23.352 1.00 90.06 79 LEU A CA 1
ATOM 592 C C . LEU A 1 79 ? 0.191 1.021 -24.796 1.00 90.06 79 LEU A C 1
ATOM 594 O O . LEU A 1 79 ? -0.322 2.028 -25.281 1.00 90.06 79 LEU A O 1
ATOM 598 N N . ARG A 1 80 ? 0.995 0.235 -25.525 1.00 87.25 80 ARG A N 1
ATOM 599 C CA . ARG A 1 80 ? 1.203 0.427 -26.973 1.00 87.25 80 ARG A CA 1
ATOM 600 C C . ARG A 1 80 ? -0.039 0.112 -27.805 1.00 87.25 80 ARG A C 1
ATOM 602 O O . ARG A 1 80 ? -0.247 0.760 -28.826 1.00 87.25 80 ARG A O 1
ATOM 609 N N . SER A 1 81 ? -0.826 -0.879 -27.394 1.00 87.12 81 SER A N 1
ATOM 610 C CA . SER A 1 81 ? -2.040 -1.313 -28.099 1.00 87.12 81 SER A CA 1
ATOM 611 C C . SER A 1 81 ? -3.315 -0.602 -27.625 1.00 87.12 81 SER A C 1
ATOM 613 O O . SER A 1 81 ? -4.319 -0.646 -28.331 1.00 87.12 81 SER A O 1
ATOM 615 N N . HIS A 1 82 ? -3.266 0.116 -26.493 1.00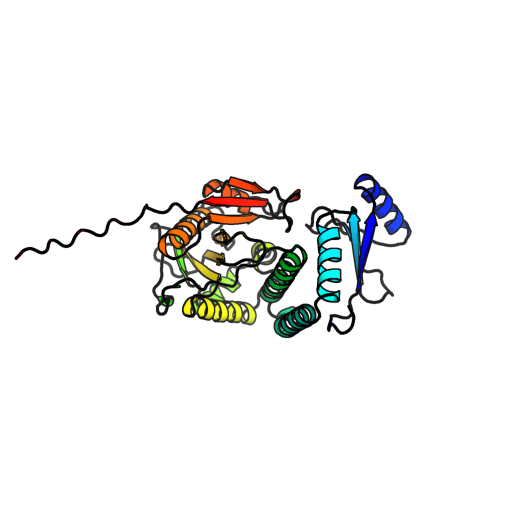 86.44 82 HIS A N 1
ATOM 616 C CA . HIS A 1 82 ? -4.404 0.817 -25.885 1.00 86.44 82 HIS A CA 1
ATOM 617 C C . HIS A 1 82 ? -4.096 2.311 -25.644 1.00 86.44 82 HIS A C 1
ATOM 619 O O . HIS A 1 82 ? -3.833 2.724 -24.511 1.00 86.44 82 HIS A O 1
ATOM 625 N N . PRO A 1 83 ? -4.157 3.168 -26.685 1.00 85.94 83 PRO A N 1
ATOM 626 C CA . PRO A 1 83 ? -3.803 4.587 -26.572 1.00 85.94 83 PRO A CA 1
ATOM 627 C C . PRO A 1 83 ? -4.615 5.369 -25.530 1.00 85.94 83 PRO A C 1
ATOM 629 O O . PRO A 1 83 ? -4.079 6.280 -24.902 1.00 85.94 83 PRO A O 1
ATOM 632 N N . ALA A 1 84 ? -5.887 5.013 -25.322 1.00 81.00 84 ALA A N 1
ATOM 633 C CA . ALA A 1 84 ? -6.732 5.637 -24.302 1.00 81.00 84 ALA A CA 1
ATOM 634 C C . ALA A 1 84 ? -6.201 5.369 -22.882 1.00 81.00 84 ALA A C 1
ATOM 636 O O . ALA A 1 84 ? -6.076 6.292 -22.077 1.00 81.00 84 ALA A O 1
ATOM 637 N N . GLU A 1 85 ? -5.790 4.132 -22.602 1.00 85.81 85 GLU A N 1
ATOM 638 C CA . GLU A 1 85 ? -5.192 3.759 -21.317 1.00 85.81 85 GLU A CA 1
ATOM 639 C C . GLU A 1 85 ? -3.806 4.383 -21.127 1.00 85.81 85 GLU A C 1
ATOM 641 O O . GLU A 1 85 ? -3.458 4.819 -20.029 1.00 85.81 85 GLU A O 1
ATOM 646 N N . ALA A 1 86 ? -3.031 4.530 -22.205 1.00 83.19 86 ALA A N 1
ATOM 647 C CA . ALA A 1 86 ? -1.769 5.264 -22.165 1.00 83.19 86 ALA A CA 1
ATOM 648 C C . ALA A 1 86 ? -1.990 6.741 -21.798 1.00 83.19 86 ALA A C 1
ATOM 650 O O . ALA A 1 86 ? -1.276 7.284 -20.952 1.00 83.19 86 ALA A O 1
ATOM 651 N N . GLN A 1 87 ? -3.010 7.390 -22.366 1.00 81.31 87 GLN A N 1
ATOM 652 C CA . GLN A 1 87 ? -3.375 8.761 -21.997 1.00 81.31 87 GLN A CA 1
ATOM 653 C C . GLN A 1 87 ? -3.844 8.862 -20.543 1.00 81.31 87 GLN A C 1
ATOM 655 O O . GLN A 1 87 ? -3.434 9.795 -19.847 1.00 81.31 87 GLN A O 1
ATOM 660 N N . ARG A 1 88 ? -4.633 7.892 -20.061 1.00 84.69 88 ARG A N 1
ATOM 661 C CA . ARG A 1 88 ? -5.050 7.816 -18.654 1.00 84.69 88 ARG A CA 1
ATOM 662 C C . ARG A 1 88 ? -3.846 7.697 -17.722 1.00 84.69 88 ARG A C 1
ATOM 664 O O . ARG A 1 88 ? -3.720 8.482 -16.786 1.00 84.69 88 ARG A O 1
ATOM 671 N N . TYR A 1 89 ? -2.903 6.813 -18.038 1.00 86.06 89 TYR A N 1
ATOM 672 C CA . TYR A 1 89 ? -1.650 6.684 -17.294 1.00 86.06 89 TYR A CA 1
ATOM 673 C C . TYR A 1 89 ? -0.837 7.989 -17.278 1.00 86.06 89 TYR A C 1
ATOM 675 O O . TYR A 1 89 ? -0.327 8.397 -16.234 1.00 86.06 89 TYR A O 1
ATOM 683 N N . ALA A 1 90 ? -0.726 8.690 -18.414 1.00 82.81 90 ALA A N 1
ATOM 684 C CA . ALA A 1 90 ? -0.062 9.995 -18.466 1.00 82.81 90 ALA A CA 1
ATOM 685 C C . ALA A 1 90 ? -0.783 11.071 -17.646 1.00 82.81 90 ALA A C 1
ATOM 687 O O . ALA A 1 90 ? -0.113 11.904 -17.036 1.00 82.81 90 ALA A O 1
ATOM 688 N N . ALA A 1 91 ? -2.118 11.082 -17.639 1.00 78.88 91 ALA A N 1
ATOM 689 C CA . ALA A 1 91 ? -2.904 12.022 -16.845 1.00 78.88 91 ALA A CA 1
ATOM 690 C C . ALA A 1 91 ? -2.651 11.817 -15.346 1.00 78.88 91 ALA A C 1
ATOM 692 O O . ALA A 1 91 ? -2.266 12.772 -14.676 1.00 78.88 91 ALA A O 1
ATOM 693 N N . VAL A 1 92 ? -2.720 10.569 -14.866 1.00 80.12 92 VAL A N 1
ATOM 694 C CA . VAL A 1 92 ? -2.417 10.225 -13.466 1.00 80.12 92 VAL A CA 1
ATOM 695 C C . VAL A 1 92 ? -0.988 10.630 -13.102 1.00 80.12 92 VAL A C 1
ATOM 697 O O . VAL A 1 92 ? -0.764 11.279 -12.086 1.00 80.12 92 VAL A O 1
ATOM 700 N N . LYS A 1 93 ? 0.009 10.346 -13.951 1.00 80.12 93 LYS A N 1
ATOM 701 C CA . LYS A 1 93 ? 1.393 10.781 -13.683 1.00 80.12 93 LYS A CA 1
ATOM 702 C C . LYS A 1 93 ? 1.545 12.300 -13.601 1.00 80.12 93 LYS A C 1
ATOM 704 O O . LYS A 1 93 ? 2.363 12.765 -12.811 1.00 80.12 93 LYS A O 1
ATOM 709 N N . ARG A 1 94 ? 0.816 13.063 -14.424 1.00 78.94 94 ARG A N 1
ATOM 710 C CA . ARG A 1 94 ? 0.835 14.533 -14.376 1.00 78.94 94 ARG A CA 1
ATOM 711 C C . ARG A 1 94 ? 0.190 15.042 -13.095 1.00 78.94 94 ARG A C 1
ATOM 713 O O . ARG A 1 94 ? 0.794 15.875 -12.431 1.00 78.94 94 ARG A O 1
ATOM 720 N N . GLU A 1 95 ? -0.964 14.499 -12.725 1.00 78.94 95 GLU A N 1
ATOM 721 C CA . GLU A 1 95 ? -1.672 14.827 -11.483 1.00 78.94 95 GLU A CA 1
ATOM 722 C C . GLU A 1 95 ? -0.837 14.521 -10.234 1.00 78.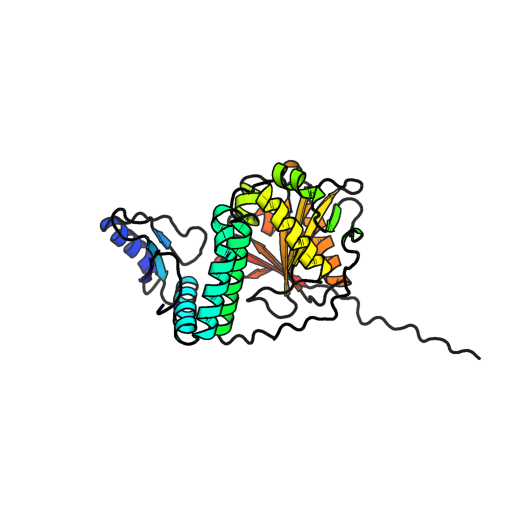94 95 GLU A C 1
ATOM 724 O O . GLU A 1 95 ? -0.781 15.335 -9.319 1.00 78.94 95 GLU A O 1
ATOM 729 N N . LEU A 1 96 ? -0.120 13.393 -10.222 1.00 77.62 96 LEU A N 1
ATOM 730 C CA . LEU A 1 96 ? 0.741 13.003 -9.105 1.00 77.62 96 LEU A CA 1
ATOM 731 C C . LEU A 1 96 ? 2.089 13.733 -9.102 1.00 77.62 96 LEU A C 1
ATOM 733 O O . LEU A 1 96 ? 2.767 13.748 -8.082 1.00 77.62 96 LEU A O 1
ATOM 737 N N . SER A 1 97 ? 2.516 14.332 -10.218 1.00 78.19 97 SER A N 1
ATOM 738 C CA . SER A 1 97 ? 3.846 14.951 -10.329 1.00 78.19 97 SER A CA 1
ATOM 739 C C . SER A 1 97 ? 4.181 15.997 -9.251 1.00 78.19 97 SER A C 1
ATOM 741 O O . SER A 1 97 ? 5.310 15.944 -8.766 1.00 78.19 97 SER A O 1
ATOM 743 N N . PRO A 1 98 ? 3.256 16.858 -8.772 1.00 75.75 98 PRO A N 1
ATOM 744 C CA . PRO A 1 98 ? 3.536 17.780 -7.667 1.00 75.75 98 PRO A CA 1
ATOM 745 C C . PRO A 1 98 ? 3.812 17.067 -6.334 1.00 75.75 98 PRO A C 1
ATOM 747 O O . PRO A 1 98 ? 4.442 17.630 -5.440 1.00 75.75 98 PRO A O 1
ATOM 750 N N . LEU A 1 99 ? 3.351 15.819 -6.195 1.00 69.75 99 LEU A N 1
ATOM 751 C CA . LEU A 1 99 ? 3.561 14.991 -5.010 1.00 69.75 99 LEU A CA 1
ATOM 752 C C . LEU A 1 99 ? 4.96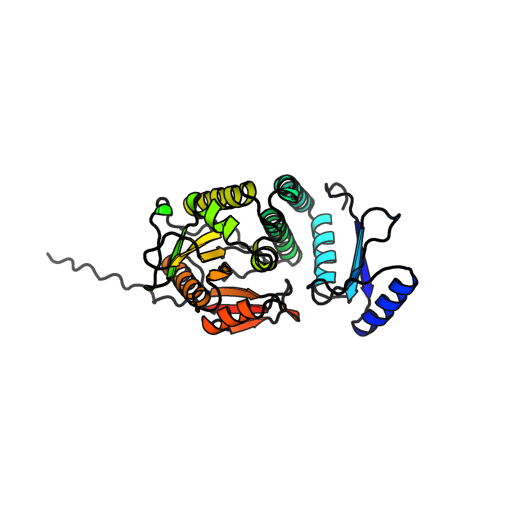7 14.379 -4.969 1.00 69.75 99 LEU A C 1
ATOM 754 O O . LEU A 1 99 ? 5.383 13.913 -3.923 1.00 69.75 99 LEU A O 1
ATOM 758 N N . LEU A 1 100 ? 5.739 14.402 -6.060 1.00 66.06 100 LEU A N 1
ATOM 759 C CA . LEU A 1 100 ? 7.077 13.791 -6.087 1.00 66.06 100 LEU A CA 1
ATOM 760 C C . LEU A 1 100 ? 8.037 14.350 -5.037 1.00 66.06 100 LEU A C 1
ATOM 762 O O . LEU A 1 100 ? 8.799 13.583 -4.446 1.00 66.06 100 LEU A O 1
ATOM 766 N N . ASP A 1 101 ? 7.991 15.667 -4.853 1.00 61.16 101 ASP A N 1
ATOM 767 C CA . ASP A 1 101 ? 8.884 16.400 -3.954 1.00 61.16 101 ASP A CA 1
ATOM 768 C C . ASP A 1 101 ? 8.187 16.785 -2.647 1.00 61.16 101 ASP A C 1
ATOM 770 O O . ASP A 1 101 ? 8.851 17.124 -1.671 1.00 61.16 101 ASP A O 1
ATOM 774 N N . THR A 1 102 ? 6.850 16.735 -2.633 1.00 54.66 102 THR A N 1
ATOM 775 C CA . THR A 1 102 ? 6.051 17.023 -1.444 1.00 54.66 102 THR A CA 1
ATOM 776 C C . THR A 1 102 ? 5.668 15.722 -0.756 1.00 54.66 102 THR A C 1
ATOM 778 O O . THR A 1 102 ? 6.227 15.422 0.283 1.00 54.66 102 THR A O 1
ATOM 781 N N . ASP A 1 103 ? 4.799 14.899 -1.337 1.00 59.03 103 ASP A N 1
ATOM 782 C CA . ASP A 1 103 ? 4.231 13.691 -0.723 1.00 59.03 103 ASP A CA 1
ATOM 783 C C . ASP A 1 103 ? 4.588 12.416 -1.512 1.00 59.03 103 ASP A C 1
ATOM 785 O O . ASP A 1 103 ? 3.843 11.926 -2.375 1.00 59.03 103 ASP A O 1
ATOM 789 N N . ARG A 1 104 ? 5.772 11.872 -1.215 1.00 62.81 104 ARG A N 1
ATOM 790 C CA . ARG A 1 104 ? 6.311 10.707 -1.924 1.00 62.81 104 ARG A CA 1
ATOM 791 C C . ARG A 1 104 ? 5.487 9.434 -1.692 1.00 62.81 104 ARG A C 1
ATOM 793 O O . ARG A 1 104 ? 5.462 8.586 -2.593 1.00 62.81 104 ARG A O 1
ATOM 800 N N . GLN A 1 105 ? 4.791 9.316 -0.555 1.00 54.47 105 GLN A N 1
ATOM 801 C CA . GLN A 1 105 ? 3.859 8.218 -0.275 1.00 54.47 105 GLN A CA 1
ATOM 802 C C . GLN A 1 105 ? 2.718 8.232 -1.281 1.00 54.47 105 GLN A C 1
ATOM 804 O O . GLN A 1 105 ? 2.577 7.298 -2.068 1.00 54.47 105 GLN A O 1
ATOM 809 N N . SER A 1 106 ? 1.955 9.327 -1.311 1.00 60.06 106 SER A N 1
ATOM 810 C CA . SER A 1 106 ? 0.786 9.463 -2.176 1.00 60.06 106 SER A CA 1
ATOM 811 C C . SER A 1 106 ? 1.168 9.367 -3.650 1.00 60.06 106 SER A C 1
ATOM 813 O O . SER A 1 106 ? 0.410 8.821 -4.455 1.00 60.06 106 SER A O 1
ATOM 815 N N . TYR A 1 107 ? 2.359 9.860 -4.016 1.00 68.88 107 TYR A N 1
ATOM 816 C CA . TYR A 1 107 ? 2.914 9.634 -5.347 1.00 68.88 107 TYR A CA 1
ATOM 817 C C . TYR A 1 107 ? 3.090 8.140 -5.639 1.00 68.88 107 TYR A C 1
ATOM 819 O O . TYR A 1 107 ? 2.659 7.662 -6.688 1.00 68.88 107 TYR A O 1
ATOM 827 N N . THR A 1 108 ? 3.740 7.409 -4.732 1.00 62.78 108 THR A N 1
ATOM 828 C CA . THR A 1 108 ? 4.058 5.988 -4.907 1.00 62.78 108 THR A CA 1
ATOM 829 C C . THR A 1 108 ? 2.793 5.139 -4.920 1.00 62.78 108 THR A C 1
ATOM 831 O O . THR A 1 108 ? 2.614 4.352 -5.842 1.00 62.78 108 THR A O 1
ATOM 834 N N . GLU A 1 109 ? 1.879 5.345 -3.975 1.00 66.25 109 GLU A N 1
ATOM 835 C CA . GLU A 1 109 ? 0.593 4.645 -3.901 1.00 66.25 109 GLU A CA 1
ATOM 836 C C . GLU A 1 109 ? -0.274 4.922 -5.128 1.00 66.25 109 GLU A C 1
ATOM 838 O O . GLU A 1 109 ? -0.740 3.991 -5.782 1.00 66.25 109 GLU A O 1
ATOM 843 N N . GLY A 1 110 ? -0.440 6.198 -5.495 1.00 67.62 110 GLY A N 1
ATOM 844 C CA . GLY A 1 110 ? -1.222 6.581 -6.667 1.00 67.62 110 GLY A CA 1
ATOM 845 C C . GLY A 1 110 ? -0.634 6.022 -7.963 1.00 67.62 110 GLY A C 1
ATOM 846 O O . GLY A 1 110 ? -1.371 5.564 -8.837 1.00 67.62 110 GLY A O 1
ATOM 847 N N . LYS A 1 111 ? 0.701 6.018 -8.087 1.00 75.94 111 LYS A N 1
ATOM 848 C CA . LYS A 1 111 ? 1.400 5.447 -9.243 1.00 75.94 111 LYS A CA 1
ATOM 849 C C . LYS A 1 111 ? 1.272 3.924 -9.274 1.00 75.94 111 LYS A C 1
ATOM 851 O O . LYS A 1 111 ? 1.054 3.370 -10.350 1.00 75.94 111 LYS A O 1
ATOM 856 N N . ASN A 1 112 ? 1.413 3.253 -8.136 1.00 73.50 112 ASN A N 1
ATOM 857 C CA . ASN A 1 112 ? 1.294 1.800 -8.057 1.00 73.50 112 ASN A CA 1
ATOM 858 C C . ASN A 1 112 ? -0.129 1.359 -8.401 1.00 73.50 112 ASN A C 1
ATOM 860 O O . ASN A 1 112 ? -0.283 0.498 -9.260 1.00 73.50 112 ASN A O 1
ATOM 864 N N . ALA A 1 113 ? -1.149 2.036 -7.865 1.00 71.44 113 ALA A N 1
ATOM 865 C CA . ALA A 1 113 ? -2.549 1.722 -8.139 1.00 71.44 113 ALA A CA 1
ATOM 866 C C . ALA A 1 113 ? -2.869 1.730 -9.645 1.00 71.44 113 ALA A C 1
ATOM 868 O O . ALA A 1 113 ? -3.436 0.769 -10.162 1.00 71.44 113 ALA A O 1
ATOM 869 N N . ILE A 1 114 ? -2.452 2.770 -10.384 1.00 83.81 114 ILE A N 1
ATOM 870 C CA . ILE A 1 114 ? -2.694 2.820 -11.836 1.00 83.81 114 ILE A CA 1
ATOM 871 C C . ILE A 1 114 ? -1.873 1.772 -12.602 1.00 83.81 114 ILE A C 1
ATOM 873 O O . ILE A 1 114 ? -2.362 1.204 -13.575 1.00 83.81 114 ILE A O 1
ATOM 877 N N . VAL A 1 115 ? -0.633 1.485 -12.189 1.00 83.62 115 VAL A N 1
ATOM 878 C CA . VAL A 1 115 ? 0.202 0.464 -12.847 1.00 83.62 115 VAL A CA 1
ATOM 879 C C . VAL A 1 115 ? -0.388 -0.933 -12.654 1.00 83.62 115 VAL A C 1
ATOM 881 O O . VAL A 1 115 ? -0.480 -1.691 -13.620 1.00 83.62 115 VAL A O 1
ATOM 884 N N . GLU A 1 116 ? -0.821 -1.259 -11.439 1.00 76.94 116 GLU A N 1
ATOM 885 C CA . GLU A 1 116 ? -1.459 -2.532 -11.098 1.00 76.94 116 GLU A CA 1
ATOM 886 C C . GLU A 1 116 ? -2.777 -2.723 -11.859 1.00 76.94 116 GLU A C 1
ATOM 888 O O . GLU A 1 116 ? -3.020 -3.796 -12.412 1.00 76.94 116 GLU A O 1
ATOM 893 N N . GLU A 1 117 ? -3.593 -1.672 -11.971 1.00 74.50 117 GLU A N 1
ATOM 894 C CA . GLU A 1 117 ? -4.839 -1.699 -12.743 1.00 74.50 117 GLU A CA 1
ATOM 895 C C . GLU A 1 117 ? -4.590 -2.005 -14.228 1.00 74.50 117 GLU A C 1
ATOM 897 O O . GLU A 1 117 ? -5.227 -2.882 -14.816 1.00 74.50 117 GLU A O 1
ATOM 902 N N . LEU A 1 118 ? -3.617 -1.324 -14.835 1.00 83.88 118 LEU A N 1
ATOM 903 C CA . LEU A 1 118 ? -3.266 -1.515 -16.241 1.00 83.88 118 LEU A CA 1
ATOM 904 C C . LEU A 1 118 ? -2.668 -2.902 -16.502 1.00 83.88 118 LEU A C 1
ATOM 906 O O . LEU A 1 118 ? -2.942 -3.500 -17.540 1.00 83.88 118 LEU A O 1
ATOM 910 N N . LEU A 1 119 ? -1.892 -3.440 -15.559 1.00 83.19 119 LEU A N 1
ATOM 911 C CA . LEU A 1 119 ? -1.396 -4.816 -15.614 1.00 83.19 119 LEU A CA 1
ATOM 912 C C . LEU A 1 119 ? -2.526 -5.847 -15.498 1.00 83.19 119 LEU A C 1
ATOM 914 O O . LEU A 1 119 ? -2.490 -6.869 -16.185 1.00 83.19 119 LEU A O 1
ATOM 918 N N . ALA A 1 120 ? -3.538 -5.592 -14.665 1.00 74.44 120 ALA A N 1
ATOM 919 C CA . ALA A 1 120 ? -4.710 -6.458 -14.560 1.00 74.44 120 ALA A CA 1
ATOM 920 C C . ALA A 1 120 ? -5.496 -6.493 -15.884 1.00 74.44 120 ALA A C 1
ATOM 922 O O . ALA A 1 120 ? -5.820 -7.577 -16.378 1.00 74.44 120 ALA A O 1
ATOM 923 N N . LEU A 1 121 ? -5.719 -5.327 -16.505 1.00 77.19 121 LEU A N 1
ATOM 924 C CA . LEU A 1 121 ? -6.337 -5.227 -17.833 1.00 77.19 121 LEU A CA 1
ATOM 925 C C . LEU A 1 121 ? -5.511 -5.941 -18.908 1.00 77.19 121 LEU A C 1
ATOM 927 O O . LEU A 1 121 ? -6.066 -6.710 -19.693 1.00 77.19 121 LEU A O 1
ATOM 931 N N . ALA A 1 122 ? -4.188 -5.745 -18.911 1.00 82.06 122 ALA A N 1
ATOM 932 C CA . ALA A 1 122 ? -3.272 -6.397 -19.849 1.00 82.06 122 ALA A CA 1
ATOM 933 C C . ALA A 1 122 ? -3.381 -7.929 -19.820 1.00 82.06 122 ALA A C 1
ATOM 935 O O . ALA A 1 122 ? -3.211 -8.588 -20.844 1.00 82.06 122 ALA A O 1
ATOM 936 N N . ARG A 1 123 ? -3.703 -8.497 -18.653 1.00 83.00 123 ARG A N 1
ATOM 937 C CA . ARG A 1 123 ? -3.830 -9.944 -18.426 1.00 83.00 123 ARG A CA 1
ATOM 938 C C . ARG A 1 123 ? -5.243 -10.482 -18.635 1.00 83.00 123 ARG A C 1
ATOM 940 O O . ARG A 1 123 ? -5.494 -11.651 -18.352 1.00 83.00 123 ARG A O 1
ATOM 947 N N . GLY A 1 124 ? -6.167 -9.653 -19.121 1.00 63.88 124 GLY A N 1
ATOM 948 C CA . GLY A 1 124 ? -7.552 -10.052 -19.364 1.00 63.88 124 GLY A CA 1
ATOM 949 C C . GLY A 1 124 ? -8.350 -10.302 -18.084 1.00 63.88 124 GLY A C 1
ATOM 950 O O . GLY A 1 124 ? -9.387 -10.966 -18.137 1.00 63.88 124 GLY A O 1
ATOM 951 N N . ALA A 1 125 ? -7.898 -9.785 -16.935 1.00 51.34 125 ALA A N 1
ATOM 952 C CA . ALA A 1 125 ? -8.723 -9.786 -15.741 1.00 51.34 125 ALA A CA 1
ATOM 953 C C . ALA A 1 125 ? -9.918 -8.855 -15.983 1.00 51.34 125 ALA A C 1
ATOM 955 O O . ALA A 1 125 ? -9.755 -7.675 -16.294 1.00 51.34 125 ALA A O 1
ATOM 956 N N . SER A 1 126 ? -11.133 -9.384 -15.837 1.00 38.06 126 SER A N 1
ATOM 957 C CA . SER A 1 126 ? -12.330 -8.553 -15.744 1.00 38.06 126 SER A CA 1
ATOM 958 C C . SER A 1 126 ? -12.217 -7.737 -14.462 1.00 38.06 126 SER A C 1
ATOM 960 O O . SER A 1 126 ? -12.548 -8.247 -13.395 1.00 38.06 126 SER A O 1
ATOM 962 N N . ILE A 1 127 ? -11.768 -6.484 -14.555 1.00 39.59 127 ILE A N 1
ATOM 963 C CA . ILE A 1 127 ? -11.977 -5.512 -13.482 1.00 39.59 127 ILE A CA 1
ATOM 964 C C . ILE A 1 127 ? -13.496 -5.347 -13.389 1.00 39.59 127 ILE A C 1
ATOM 966 O O . ILE A 1 127 ? -14.102 -4.849 -14.343 1.00 39.59 127 ILE A O 1
ATOM 970 N N . PRO A 1 128 ? -14.162 -5.820 -12.320 1.00 33.22 128 PRO A N 1
ATOM 971 C CA . PRO A 1 128 ? -15.578 -5.550 -12.175 1.00 33.22 128 PRO A CA 1
ATOM 972 C C . PRO A 1 128 ? -15.730 -4.032 -12.139 1.00 33.22 128 PRO A C 1
ATOM 974 O O . PRO A 1 128 ? -15.025 -3.362 -11.385 1.00 33.22 128 PRO A O 1
ATOM 977 N N . ALA A 1 129 ? -16.635 -3.491 -12.956 1.00 31.75 129 ALA A N 1
ATOM 978 C CA . ALA A 1 129 ? -17.056 -2.105 -12.817 1.00 31.75 129 ALA A CA 1
ATOM 979 C C . ALA A 1 129 ? -17.348 -1.849 -11.335 1.00 31.75 129 ALA A C 1
ATOM 981 O O . ALA A 1 129 ? -18.091 -2.638 -10.743 1.00 31.75 129 ALA A O 1
ATOM 982 N N . LEU A 1 130 ? -16.742 -0.802 -10.753 1.00 33.88 130 LEU A N 1
ATOM 983 C CA . LEU A 1 130 ? -16.990 -0.383 -9.375 1.00 33.88 130 LEU A CA 1
ATOM 984 C C . LEU A 1 130 ? -18.505 -0.374 -9.134 1.00 33.88 130 LEU A C 1
ATOM 986 O O . LEU A 1 130 ? -19.220 0.547 -9.536 1.00 33.88 130 LEU A O 1
ATOM 990 N N . ARG A 1 131 ? -19.016 -1.416 -8.481 1.00 29.80 131 ARG A N 1
ATOM 991 C CA . ARG A 1 131 ? -20.307 -1.343 -7.822 1.00 29.80 131 ARG A CA 1
ATOM 992 C C . ARG A 1 131 ? -20.014 -0.575 -6.560 1.00 29.80 131 ARG A C 1
ATOM 994 O O . ARG A 1 131 ? -19.441 -1.149 -5.650 1.00 29.80 131 ARG A O 1
ATOM 1001 N N . VAL A 1 132 ? -20.403 0.694 -6.514 1.00 36.19 132 VAL A N 1
ATOM 1002 C CA . VAL A 1 132 ? -20.572 1.401 -5.245 1.00 36.19 132 VAL A CA 1
ATOM 1003 C C . VAL A 1 132 ? -21.683 0.632 -4.528 1.00 36.19 132 VAL A C 1
ATOM 1005 O O . VAL A 1 132 ? -22.839 0.733 -4.953 1.00 36.19 132 VAL A O 1
ATOM 1008 N N . PRO A 1 133 ? -21.389 -0.221 -3.525 1.00 34.53 133 PRO A N 1
ATOM 1009 C CA . PRO A 1 133 ? -22.457 -0.810 -2.739 1.00 34.53 133 PRO A CA 1
ATOM 1010 C C . PRO A 1 133 ? -23.132 0.339 -1.991 1.00 34.53 133 PRO A C 1
ATOM 1012 O O . PRO A 1 133 ? -22.660 1.471 -2.028 1.00 34.53 133 PRO A O 1
ATOM 1015 N N . ASN A 1 134 ? -24.252 0.101 -1.329 1.00 37.78 134 ASN A N 1
ATOM 1016 C CA . ASN A 1 134 ? -24.931 1.137 -0.559 1.00 37.78 134 ASN A CA 1
ATOM 1017 C C . ASN A 1 134 ? -24.057 1.514 0.663 1.00 37.78 134 ASN A C 1
ATOM 1019 O O . ASN A 1 134 ? -24.273 1.018 1.766 1.00 37.78 134 ASN A O 1
ATOM 1023 N N . ARG A 1 135 ? -22.999 2.308 0.434 1.00 51.31 135 ARG A N 1
ATOM 1024 C CA . ARG A 1 135 ? -22.007 2.769 1.406 1.00 51.31 135 ARG A CA 1
ATOM 1025 C C . ARG A 1 135 ? -22.754 3.773 2.265 1.00 51.31 135 ARG A C 1
ATOM 1027 O O . ARG A 1 135 ? -22.900 4.923 1.862 1.00 51.31 135 ARG A O 1
ATOM 1034 N N . GLY A 1 136 ? -23.356 3.307 3.361 1.00 47.38 136 GLY A N 1
ATOM 1035 C CA . GLY A 1 136 ? -24.093 4.172 4.277 1.00 47.38 136 GLY A CA 1
ATOM 1036 C C . GLY A 1 136 ? -23.268 5.431 4.513 1.00 47.38 136 GLY A C 1
ATOM 1037 O O . GLY A 1 136 ? -22.117 5.332 4.921 1.00 47.38 136 GLY A O 1
ATOM 1038 N N . THR A 1 137 ? -23.804 6.593 4.149 1.00 47.72 137 THR A N 1
ATOM 1039 C CA . THR A 1 137 ? -23.086 7.865 4.248 1.00 47.72 137 THR A CA 1
ATOM 1040 C C . THR A 1 137 ? -22.527 8.015 5.660 1.00 47.72 137 THR A C 1
ATOM 1042 O O . THR A 1 137 ? -23.301 8.178 6.606 1.00 47.72 137 THR A O 1
ATOM 1045 N N . PHE A 1 138 ? -21.198 8.006 5.815 1.00 59.97 138 PHE A N 1
ATOM 1046 C CA . PHE A 1 138 ? -20.523 8.358 7.069 1.00 59.97 138 PHE A CA 1
ATOM 1047 C C . PHE A 1 138 ? -20.470 9.885 7.212 1.00 59.97 138 PHE A C 1
ATOM 1049 O O . PHE A 1 138 ? -19.436 10.480 7.508 1.00 59.97 138 PHE A O 1
ATOM 1056 N N . ALA A 1 139 ? -21.613 10.545 7.002 1.00 46.56 139 ALA A N 1
ATOM 1057 C CA . ALA A 1 139 ? -21.745 11.995 7.123 1.00 46.56 139 ALA A CA 1
ATOM 1058 C C . ALA A 1 139 ? -21.353 12.493 8.530 1.00 46.56 139 ALA A C 1
ATOM 1060 O O . ALA A 1 139 ? -20.958 13.641 8.677 1.00 46.56 139 ALA A O 1
ATOM 1061 N N . ASN A 1 140 ? -21.370 11.596 9.527 1.00 55.56 140 ASN A N 1
ATOM 1062 C CA . ASN A 1 140 ? -20.893 11.825 10.891 1.00 55.56 140 ASN A CA 1
ATOM 1063 C C . ASN A 1 140 ? -19.609 11.027 11.210 1.00 55.56 140 ASN A C 1
ATOM 1065 O O . ASN A 1 140 ? -19.479 10.508 12.315 1.00 55.56 140 ASN A O 1
ATOM 1069 N N . HIS A 1 141 ? -18.677 10.860 10.264 1.00 64.44 141 HIS A N 1
ATOM 1070 C CA . HIS A 1 141 ? -17.425 10.124 10.512 1.00 64.44 141 HIS A CA 1
ATOM 1071 C C . HIS A 1 141 ? -16.658 10.661 11.735 1.00 64.44 141 HIS A C 1
ATOM 1073 O O . HIS A 1 141 ? -16.086 9.879 12.481 1.00 64.44 141 HIS A O 1
ATOM 1079 N N . GLU A 1 142 ? -16.742 11.958 12.035 1.00 62.34 142 GLU A N 1
ATOM 1080 C CA . GLU A 1 142 ? -16.128 12.566 13.226 1.00 62.34 142 GLU A CA 1
ATOM 1081 C C . GLU A 1 142 ? -16.596 11.963 14.566 1.00 62.34 142 GLU A C 1
ATOM 1083 O O . GLU A 1 142 ? -15.879 12.055 15.560 1.00 62.34 142 GLU A O 1
ATOM 1088 N N . THR A 1 143 ? -17.770 11.321 14.618 1.00 73.38 143 THR A N 1
ATOM 1089 C CA . THR A 1 143 ? -18.273 10.642 15.827 1.00 73.38 143 THR A CA 1
ATOM 1090 C C . THR A 1 143 ? -18.097 9.125 15.789 1.00 73.38 143 THR A C 1
ATOM 1092 O O . THR A 1 143 ? -18.442 8.437 16.754 1.00 73.38 143 THR A O 1
ATOM 1095 N N . PHE A 1 144 ? -17.559 8.583 14.694 1.00 85.38 144 PHE A N 1
ATOM 1096 C CA . PHE A 1 144 ? -17.314 7.156 14.565 1.00 85.38 144 PHE A CA 1
ATOM 1097 C C . PHE A 1 144 ? -16.158 6.723 15.469 1.00 85.38 144 PHE A C 1
ATOM 1099 O O . PHE A 1 144 ? -15.072 7.300 15.446 1.00 85.38 144 PHE A O 1
ATOM 1106 N N . SER A 1 145 ? -16.374 5.655 16.233 1.00 90.50 145 SER A N 1
ATOM 1107 C CA . SER A 1 145 ? -15.307 4.970 16.955 1.00 90.50 145 SER A CA 1
ATOM 1108 C C . SER A 1 145 ? -15.635 3.491 17.151 1.00 90.50 145 SER A C 1
ATOM 1110 O O . SER A 1 145 ? -16.801 3.100 17.250 1.00 90.50 145 SER A O 1
ATOM 1112 N N . LEU A 1 146 ? -14.594 2.665 17.203 1.00 92.81 146 LEU A N 1
ATOM 1113 C CA . LEU A 1 146 ? -14.655 1.262 17.600 1.00 92.81 146 LEU A CA 1
ATOM 1114 C C . LEU A 1 146 ? -13.581 1.025 18.650 1.00 92.81 146 LEU A C 1
ATOM 1116 O O . LEU A 1 146 ? -12.419 1.330 18.403 1.00 92.81 146 LEU A O 1
ATOM 1120 N N . GLY A 1 147 ? -13.957 0.480 19.801 1.00 94.50 147 GLY A N 1
ATOM 1121 C CA . GLY A 1 147 ? -13.020 0.228 20.886 1.00 94.50 147 GLY A CA 1
ATOM 1122 C C . GLY A 1 147 ? -13.237 -1.124 21.542 1.00 94.50 147 GLY A C 1
ATOM 1123 O O . GLY A 1 147 ? -14.337 -1.675 21.515 1.00 94.50 147 GLY A O 1
ATOM 1124 N N . ASP A 1 148 ? -12.171 -1.644 22.141 1.00 94.1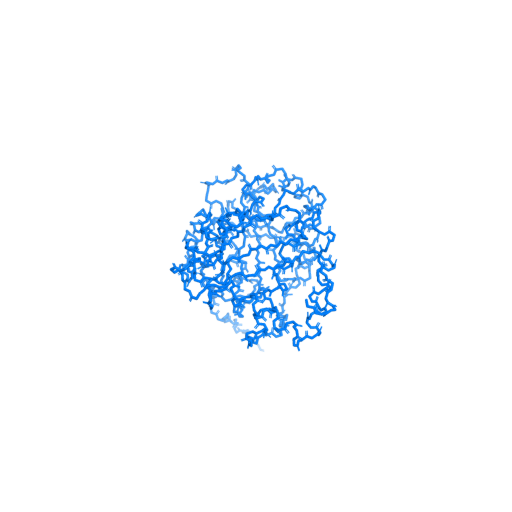2 148 ASP A N 1
ATOM 1125 C CA . ASP A 1 148 ? -12.158 -2.913 22.876 1.00 94.12 148 ASP A CA 1
ATOM 1126 C C . ASP A 1 148 ? -11.805 -2.734 24.369 1.00 94.12 148 ASP A C 1
ATOM 1128 O O . ASP A 1 148 ? -11.387 -3.677 25.045 1.00 94.12 148 ASP A O 1
ATOM 1132 N N . GLY A 1 149 ? -11.931 -1.505 24.884 1.00 93.62 149 GLY A N 1
ATOM 1133 C CA . GLY A 1 149 ? -11.582 -1.134 26.258 1.00 93.62 149 GLY A CA 1
ATOM 1134 C C . GLY A 1 149 ? -10.091 -0.869 26.485 1.00 93.62 149 GLY A C 1
ATOM 1135 O O . GLY A 1 149 ? -9.662 -0.675 27.622 1.00 93.62 149 GLY A O 1
ATOM 1136 N N . THR A 1 150 ? -9.259 -0.876 25.441 1.00 94.50 150 THR A N 1
ATOM 1137 C CA . THR A 1 150 ? -7.876 -0.375 25.530 1.00 94.50 150 THR A CA 1
ATOM 1138 C C . THR A 1 150 ? -7.430 0.314 24.258 1.00 94.50 150 THR A C 1
ATOM 1140 O O . THR A 1 150 ? -6.763 1.336 24.352 1.00 94.50 150 THR A O 1
ATOM 1143 N N . VAL A 1 151 ? -7.757 -0.236 23.089 1.00 96.62 151 VAL A N 1
ATOM 1144 C CA . VAL A 1 151 ? -7.512 0.417 21.804 1.00 96.62 151 VAL A CA 1
ATOM 1145 C C . VAL A 1 151 ? -8.828 0.966 21.288 1.00 96.62 151 VAL A C 1
ATOM 1147 O O . VAL A 1 151 ? -9.857 0.298 21.370 1.00 96.62 151 VAL A O 1
ATOM 1150 N N . VAL A 1 152 ? -8.766 2.171 20.734 1.00 96.75 152 VAL A N 1
ATOM 1151 C CA . VAL A 1 152 ? -9.854 2.805 19.997 1.00 96.75 152 VAL A CA 1
ATOM 1152 C C . VAL A 1 152 ? -9.365 3.104 18.587 1.00 96.75 152 VAL A C 1
ATOM 1154 O O . VAL A 1 152 ? -8.317 3.725 18.409 1.00 96.75 152 VAL A O 1
ATOM 1157 N N . LEU A 1 153 ? -10.130 2.677 17.588 1.00 95.75 153 LEU A N 1
ATOM 1158 C CA . LEU A 1 153 ? -10.036 3.173 16.223 1.00 95.75 153 LEU A CA 1
ATOM 1159 C C . LEU A 1 153 ? -11.062 4.280 16.034 1.00 95.75 153 LEU A C 1
ATOM 1161 O O . LEU A 1 153 ? -12.257 4.073 16.250 1.00 95.75 153 LEU A O 1
ATOM 1165 N N . ARG A 1 154 ? -10.601 5.439 15.582 1.00 93.88 154 ARG A N 1
ATOM 1166 C CA . ARG A 1 154 ? -11.451 6.548 15.134 1.00 93.88 154 ARG A CA 1
ATOM 1167 C C . ARG A 1 154 ? -10.890 7.121 13.837 1.00 93.88 154 ARG A C 1
ATOM 1169 O O . ARG A 1 154 ? -9.699 6.930 13.586 1.00 93.88 154 ARG A O 1
ATOM 1176 N N . PRO A 1 155 ? -11.684 7.815 13.012 1.00 91.75 155 PRO A N 1
ATOM 1177 C CA . PRO A 1 155 ? -11.152 8.437 11.809 1.00 91.75 155 PRO A CA 1
ATOM 1178 C C . PRO A 1 155 ? -10.004 9.394 12.131 1.00 91.75 155 PRO A C 1
ATOM 1180 O O . PRO A 1 155 ? -10.008 10.068 13.168 1.00 91.75 155 PRO A O 1
ATOM 1183 N N . LEU A 1 156 ? -9.010 9.405 11.245 1.00 89.50 156 LEU A N 1
ATOM 1184 C CA . LEU A 1 156 ? -7.895 10.342 11.307 1.00 89.50 156 LEU A CA 1
ATOM 1185 C C . LEU A 1 156 ? -8.411 11.757 11.004 1.00 89.50 156 LEU A C 1
ATOM 1187 O O . LEU A 1 156 ? -9.169 11.947 10.048 1.00 89.50 156 LEU A O 1
ATOM 1191 N N . THR A 1 157 ? -8.025 12.747 11.808 1.00 89.69 157 THR A N 1
ATOM 1192 C CA . THR A 1 157 ? -8.482 14.137 11.646 1.00 89.69 157 THR A CA 1
ATOM 1193 C C . THR A 1 157 ? -7.316 15.104 11.516 1.00 89.69 157 THR A C 1
ATOM 1195 O O . THR A 1 157 ? -6.174 14.772 11.813 1.00 89.69 157 THR A O 1
ATOM 1198 N N . MET A 1 158 ? -7.604 16.341 11.111 1.00 85.56 158 MET A N 1
ATOM 1199 C CA . MET A 1 158 ? -6.590 17.397 11.016 1.00 85.56 158 MET A CA 1
ATOM 1200 C C . MET A 1 158 ? -5.892 17.718 12.344 1.00 85.56 158 MET A C 1
ATOM 1202 O O . MET A 1 158 ? -4.752 18.185 12.326 1.00 85.56 158 MET A O 1
ATOM 1206 N N . ASP A 1 159 ? -6.538 17.446 13.480 1.00 89.75 159 ASP A N 1
ATOM 1207 C CA . ASP A 1 159 ? -5.950 17.648 14.810 1.00 89.75 159 ASP A CA 1
ATOM 1208 C C . ASP A 1 159 ? -4.840 16.626 15.108 1.00 89.75 159 ASP A C 1
ATOM 1210 O O . ASP A 1 159 ? -3.979 16.864 15.958 1.00 89.75 159 ASP A O 1
ATOM 1214 N N . ASP A 1 160 ? -4.807 15.512 14.370 1.00 90.81 160 ASP A N 1
ATOM 1215 C CA . ASP A 1 160 ? -3.784 14.478 14.506 1.00 90.81 160 ASP A CA 1
ATOM 1216 C C . ASP A 1 160 ? -2.466 14.850 13.819 1.00 90.81 160 ASP A C 1
ATOM 1218 O O . ASP A 1 160 ? -1.453 14.205 14.087 1.00 90.81 160 ASP A O 1
ATOM 1222 N N . ALA A 1 161 ? -2.440 15.878 12.958 1.00 86.50 161 ALA A N 1
ATOM 1223 C CA . ALA A 1 161 ? -1.308 16.172 12.070 1.00 86.50 161 ALA A CA 1
ATOM 1224 C C . ALA A 1 161 ? 0.016 16.334 12.821 1.00 86.50 161 ALA A C 1
ATOM 1226 O O . ALA A 1 161 ? 1.020 15.713 12.473 1.00 86.50 161 ALA A O 1
ATOM 1227 N N . ALA A 1 162 ? 0.005 17.128 13.892 1.00 86.62 162 ALA A N 1
ATOM 1228 C CA . ALA A 1 162 ? 1.196 17.374 14.696 1.00 86.62 162 ALA A CA 1
ATOM 1229 C C . ALA A 1 162 ? 1.674 16.105 15.421 1.00 86.62 162 ALA A C 1
ATOM 1231 O O . ALA A 1 162 ? 2.875 15.847 15.494 1.00 86.62 162 ALA A O 1
ATOM 1232 N N . ALA A 1 163 ? 0.742 15.301 15.940 1.00 87.81 163 ALA A N 1
ATOM 1233 C CA . ALA A 1 163 ? 1.064 14.072 16.658 1.00 87.81 163 ALA A CA 1
ATOM 1234 C C . ALA A 1 163 ? 1.539 12.957 15.714 1.00 87.81 163 ALA A C 1
ATOM 1236 O O . ALA A 1 163 ? 2.442 12.208 16.075 1.00 87.81 163 ALA A O 1
ATOM 1237 N N . HIS A 1 164 ? 0.972 12.874 14.507 1.00 86.81 164 HIS A N 1
ATOM 1238 C CA . HIS A 1 164 ? 1.419 11.963 13.457 1.00 86.81 164 HIS A CA 1
ATOM 1239 C C . HIS A 1 164 ? 2.844 12.298 13.029 1.00 86.81 164 HIS A C 1
ATOM 1241 O O . HIS A 1 164 ? 3.728 11.462 13.186 1.00 86.81 164 HIS A O 1
ATOM 1247 N N . LEU A 1 165 ? 3.095 13.554 12.643 1.00 84.44 165 LEU A N 1
ATOM 1248 C CA . LEU A 1 165 ? 4.420 14.005 12.217 1.00 84.44 165 LEU A CA 1
ATOM 1249 C C . LEU A 1 165 ? 5.493 13.779 13.296 1.00 84.44 165 LEU A C 1
ATOM 1251 O O . LEU A 1 165 ? 6.607 13.371 12.988 1.00 84.44 165 LEU A O 1
ATOM 1255 N N . ALA A 1 166 ? 5.164 14.027 14.568 1.00 84.94 166 ALA A N 1
ATOM 1256 C CA . ALA A 1 166 ? 6.086 13.803 15.683 1.00 84.94 166 ALA A CA 1
ATOM 1257 C C . ALA A 1 166 ? 6.299 12.315 16.021 1.00 84.94 166 ALA A C 1
ATOM 1259 O O . ALA A 1 166 ? 7.296 11.967 16.655 1.00 84.94 166 ALA A O 1
ATOM 1260 N N . GLY A 1 167 ? 5.345 11.453 15.663 1.00 81.06 167 GLY A N 1
ATOM 1261 C CA . GLY A 1 167 ? 5.370 10.019 15.939 1.00 81.06 167 GLY A CA 1
ATOM 1262 C C . GLY A 1 167 ? 6.072 9.185 14.866 1.00 81.06 167 GLY A C 1
ATOM 1263 O O . GLY A 1 167 ? 6.431 8.037 15.138 1.00 81.06 167 GLY A O 1
ATOM 1264 N N . GLU A 1 168 ? 6.274 9.729 13.667 1.00 78.62 168 GLU A N 1
ATOM 1265 C CA . GLU A 1 168 ? 6.965 9.041 12.579 1.00 78.62 168 GLU A CA 1
ATOM 1266 C C . GLU A 1 168 ? 8.460 8.851 12.872 1.00 78.62 168 GLU A C 1
ATOM 1268 O O . GLU A 1 168 ? 9.168 9.753 13.320 1.00 78.62 168 GLU A O 1
ATOM 1273 N N . ASP A 1 169 ? 8.959 7.650 12.591 1.00 75.56 169 ASP A N 1
ATOM 1274 C CA . ASP A 1 169 ? 10.384 7.344 12.554 1.00 75.56 169 ASP A CA 1
ATOM 1275 C C . ASP A 1 169 ? 10.776 6.801 11.179 1.00 75.56 169 ASP A C 1
ATOM 1277 O O . ASP A 1 169 ? 9.933 6.548 10.319 1.00 75.56 169 ASP A O 1
ATOM 1281 N N . SER A 1 170 ? 12.072 6.569 10.975 1.00 60.22 170 SER A N 1
ATOM 1282 C CA . SER A 1 170 ? 12.574 6.034 9.709 1.00 60.22 170 SER A CA 1
ATOM 1283 C C . SER A 1 170 ? 11.969 4.672 9.345 1.00 60.22 170 SER A C 1
ATOM 1285 O O . SER A 1 170 ? 11.831 4.387 8.159 1.00 60.22 170 SER A O 1
ATOM 1287 N N . GLU A 1 171 ? 11.573 3.842 10.320 1.00 61.84 171 GLU A N 1
ATOM 1288 C CA . GLU A 1 171 ? 10.863 2.578 10.075 1.00 61.84 171 GLU A CA 1
ATOM 1289 C C . GLU A 1 171 ? 9.461 2.856 9.503 1.00 61.84 171 GLU A C 1
ATOM 1291 O O . GLU A 1 171 ? 9.105 2.304 8.465 1.00 61.84 171 GLU A O 1
ATOM 1296 N N . PHE A 1 172 ? 8.693 3.763 10.110 1.00 65.25 172 PHE A N 1
ATOM 1297 C CA . PHE A 1 172 ? 7.383 4.187 9.607 1.00 65.25 172 PHE A CA 1
ATOM 1298 C C . PHE A 1 172 ? 7.489 4.786 8.193 1.00 65.25 172 PHE A C 1
ATOM 1300 O O . PHE A 1 172 ? 6.775 4.360 7.284 1.00 65.25 172 PHE A O 1
ATOM 1307 N N . SER A 1 173 ? 8.468 5.668 7.981 1.00 58.31 173 SER A N 1
ATOM 1308 C CA . SER A 1 173 ? 8.782 6.276 6.684 1.00 58.31 173 SER A CA 1
ATOM 1309 C C . SER A 1 173 ? 9.198 5.286 5.607 1.00 58.31 173 SER A C 1
ATOM 1311 O O . SER A 1 173 ? 8.874 5.470 4.438 1.00 58.31 173 SER A O 1
ATOM 1313 N N . THR A 1 174 ? 9.907 4.222 5.973 1.00 50.66 174 THR A N 1
ATOM 1314 C CA . THR A 1 174 ? 10.367 3.217 5.006 1.00 50.66 174 THR A CA 1
ATOM 1315 C C . THR A 1 174 ? 9.228 2.310 4.551 1.00 50.66 174 THR A C 1
ATOM 1317 O O . THR A 1 174 ? 9.183 1.925 3.385 1.00 50.66 174 THR A O 1
ATOM 1320 N N . TRP A 1 175 ? 8.312 1.954 5.456 1.00 60.03 175 TRP A N 1
ATOM 1321 C CA . TRP A 1 175 ? 7.322 0.904 5.195 1.00 60.03 175 TRP A CA 1
ATOM 1322 C C . TRP A 1 175 ? 5.922 1.413 4.864 1.00 60.03 175 TRP A C 1
ATOM 1324 O O . TRP A 1 175 ? 5.156 0.663 4.264 1.00 60.03 175 TRP A O 1
ATOM 1334 N N . LEU A 1 176 ? 5.581 2.637 5.268 1.00 59.44 176 LEU A N 1
ATOM 1335 C CA . LEU A 1 176 ? 4.251 3.214 5.077 1.00 59.44 176 LEU A CA 1
ATOM 1336 C C . LEU A 1 176 ? 4.344 4.525 4.297 1.00 59.44 176 LEU A C 1
ATOM 1338 O O . LEU A 1 176 ? 3.798 4.583 3.204 1.00 59.44 176 LEU A O 1
ATOM 1342 N N . SER A 1 177 ? 5.110 5.520 4.769 1.00 53.00 177 SER A N 1
ATOM 1343 C CA . SER A 1 177 ? 5.165 6.847 4.124 1.00 53.00 177 SER A CA 1
ATOM 1344 C C . SER A 1 177 ? 6.112 7.006 2.927 1.00 53.00 177 SER A C 1
ATOM 1346 O O . SER A 1 177 ? 6.186 8.068 2.313 1.00 53.00 177 SER A O 1
ATOM 1348 N N . GLY A 1 178 ? 6.813 5.947 2.512 1.00 46.47 178 GLY A N 1
ATOM 1349 C CA . GLY A 1 178 ? 7.648 5.947 1.301 1.00 46.47 178 GLY A CA 1
ATOM 1350 C C . GLY A 1 178 ? 8.680 7.090 1.216 1.00 46.47 178 GLY A C 1
ATOM 1351 O O . GLY A 1 178 ? 9.115 7.435 0.112 1.00 46.47 178 GLY A O 1
ATOM 1352 N N . GLY A 1 179 ? 9.045 7.702 2.350 1.00 55.62 179 GLY A N 1
ATOM 1353 C CA . GLY A 1 179 ? 9.813 8.946 2.446 1.00 55.62 179 GLY A CA 1
ATOM 1354 C C . GLY A 1 179 ? 9.622 9.675 3.785 1.00 55.62 179 GLY A C 1
ATOM 1355 O O . GLY A 1 179 ? 8.836 9.252 4.625 1.00 55.62 179 GLY A O 1
ATOM 1356 N N . VAL A 1 180 ? 10.373 10.764 3.993 1.00 59.66 180 VAL A N 1
ATOM 1357 C CA . VAL A 1 180 ? 10.267 11.604 5.201 1.00 59.66 180 VAL A CA 1
ATOM 1358 C C . VAL A 1 180 ? 9.077 12.549 5.061 1.00 59.66 180 VAL A C 1
ATOM 1360 O O . VAL A 1 180 ? 9.046 13.359 4.134 1.00 59.66 180 VAL A O 1
ATOM 1363 N N . SER A 1 181 ? 8.134 12.468 5.993 1.00 69.81 181 SER A N 1
ATOM 1364 C CA . SER A 1 181 ? 6.959 13.336 6.020 1.00 69.81 181 SER A CA 1
ATOM 1365 C C . SER A 1 181 ? 7.301 14.769 6.431 1.00 69.81 181 SER A C 1
ATOM 1367 O O . SER A 1 181 ? 8.185 15.030 7.249 1.00 69.81 181 SER A O 1
ATOM 1369 N N . THR A 1 182 ? 6.559 15.717 5.869 1.00 72.81 182 THR A N 1
ATOM 1370 C CA . THR A 1 182 ? 6.533 17.130 6.272 1.00 72.81 182 THR A CA 1
ATOM 1371 C C . THR A 1 182 ? 5.144 17.505 6.785 1.00 72.81 182 THR A C 1
ATOM 1373 O O . THR A 1 182 ? 4.156 16.838 6.469 1.00 72.81 182 THR A O 1
ATOM 1376 N N . GLU A 1 183 ? 5.027 18.604 7.531 1.00 75.56 183 GLU A N 1
ATOM 1377 C CA . GLU A 1 183 ? 3.724 19.080 8.017 1.00 75.56 183 GLU A CA 1
ATOM 1378 C C . GLU A 1 183 ? 2.704 19.255 6.881 1.00 75.56 183 GLU A C 1
ATOM 1380 O O . GLU A 1 183 ? 1.562 18.818 7.002 1.00 75.56 183 GLU A O 1
ATOM 1385 N N . GLU A 1 184 ? 3.122 19.817 5.743 1.00 65.81 184 GLU A N 1
ATOM 1386 C CA . GLU A 1 184 ? 2.250 20.002 4.579 1.00 65.81 184 GLU A CA 1
ATOM 1387 C C . GLU A 1 184 ? 1.704 18.666 4.049 1.00 65.81 184 GLU A C 1
ATOM 1389 O O . GLU A 1 184 ? 0.523 18.553 3.718 1.00 65.81 184 GLU A O 1
ATOM 1394 N N . THR A 1 185 ? 2.549 17.637 4.005 1.00 64.81 185 THR A N 1
ATOM 1395 C CA . THR A 1 185 ? 2.191 16.319 3.455 1.00 64.81 185 THR A CA 1
ATOM 1396 C C . THR A 1 185 ? 1.229 15.568 4.353 1.00 64.81 185 THR A C 1
ATOM 1398 O O . THR A 1 185 ? 0.221 15.052 3.876 1.00 64.81 185 THR A O 1
ATOM 1401 N N . VAL A 1 186 ? 1.475 15.607 5.664 1.00 73.75 186 VAL A N 1
ATOM 1402 C CA . VAL A 1 186 ? 0.605 14.990 6.663 1.00 73.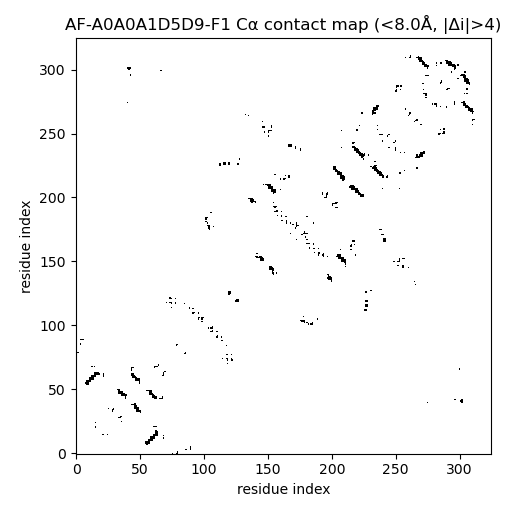75 186 VAL A CA 1
ATOM 1403 C C . VAL A 1 186 ? -0.768 15.655 6.639 1.00 73.75 186 VAL A C 1
ATOM 1405 O O . VAL A 1 186 ? -1.792 14.974 6.608 1.00 73.75 186 VAL A O 1
ATOM 1408 N N . ARG A 1 187 ? -0.808 16.991 6.569 1.00 73.69 187 ARG A N 1
ATOM 1409 C CA . ARG A 1 187 ? -2.062 17.747 6.466 1.00 73.69 187 ARG A CA 1
ATOM 1410 C C . ARG A 1 187 ? -2.844 17.391 5.202 1.00 73.69 187 ARG A C 1
ATOM 1412 O O . ARG A 1 187 ? -4.037 17.118 5.291 1.00 73.69 187 ARG A O 1
ATOM 1419 N N . ARG A 1 188 ? -2.184 17.327 4.041 1.00 67.69 188 ARG A N 1
ATOM 1420 C CA . ARG A 1 188 ? -2.829 16.941 2.774 1.00 67.69 188 ARG A CA 1
ATOM 1421 C C . ARG A 1 188 ? -3.377 15.513 2.821 1.00 67.69 188 ARG A C 1
ATOM 1423 O O . ARG A 1 188 ? -4.491 15.275 2.353 1.00 67.69 188 ARG A O 1
ATOM 1430 N N . HIS A 1 189 ? -2.618 14.576 3.390 1.00 68.75 189 HIS A N 1
ATOM 1431 C CA . HIS A 1 189 ? -3.070 13.201 3.593 1.00 68.75 189 HIS A CA 1
ATOM 1432 C C . HIS A 1 189 ? -4.339 13.159 4.460 1.00 68.75 189 HIS A C 1
ATOM 1434 O O . HIS A 1 189 ? -5.319 12.519 4.084 1.00 68.75 189 HIS A O 1
ATOM 1440 N N . MET A 1 190 ? -4.370 13.897 5.572 1.00 80.75 190 MET A N 1
ATOM 1441 C CA . MET A 1 190 ? -5.530 13.955 6.470 1.00 80.75 190 MET A CA 1
ATOM 1442 C C . MET A 1 190 ? -6.764 14.589 5.820 1.00 80.75 190 MET A C 1
ATOM 1444 O O . MET A 1 190 ? -7.856 14.031 5.934 1.00 80.75 190 MET A O 1
ATOM 1448 N N . GLU A 1 191 ? -6.607 15.689 5.076 1.00 73.62 191 GLU A N 1
ATOM 1449 C CA . GLU A 1 191 ? -7.706 16.300 4.312 1.00 73.62 191 GLU A CA 1
ATOM 1450 C C . GLU A 1 191 ? -8.302 15.307 3.307 1.00 73.62 191 GLU A C 1
ATOM 1452 O O . GLU A 1 191 ? -9.522 15.128 3.233 1.00 73.62 191 GLU A O 1
ATOM 1457 N N . ARG A 1 192 ? -7.443 14.604 2.558 1.00 70.81 192 ARG A N 1
ATOM 1458 C CA . ARG A 1 192 ? -7.876 13.576 1.604 1.00 70.81 192 ARG A CA 1
ATOM 1459 C C . ARG A 1 192 ? -8.600 12.432 2.309 1.00 70.81 192 ARG A C 1
ATOM 1461 O O . ARG A 1 192 ? -9.655 12.010 1.840 1.00 70.81 192 ARG A O 1
ATOM 1468 N N . SER A 1 193 ? -8.067 11.956 3.429 1.00 77.69 193 SER A N 1
ATOM 1469 C CA . SER A 1 193 ? -8.677 10.899 4.234 1.00 77.69 193 SER A CA 1
ATOM 1470 C C . SER A 1 193 ? -10.070 11.291 4.732 1.00 77.69 193 SER A C 1
ATOM 1472 O O . SER A 1 193 ? -10.989 10.482 4.632 1.00 77.69 193 SER A O 1
ATOM 1474 N N . GLN A 1 194 ? -10.280 12.535 5.171 1.00 78.62 194 GLN A N 1
ATOM 1475 C CA . GLN A 1 194 ? -11.606 13.028 5.570 1.00 78.62 194 GLN A CA 1
ATOM 1476 C C . GLN A 1 194 ? -12.599 13.078 4.401 1.00 78.62 194 GLN A C 1
ATOM 1478 O O . GLN A 1 194 ? -13.758 12.688 4.554 1.00 78.62 194 GLN A O 1
ATOM 1483 N N . VAL A 1 195 ? -12.155 13.517 3.218 1.00 71.06 195 VAL A N 1
ATOM 1484 C CA . VAL A 1 195 ? -12.988 13.504 2.004 1.00 71.06 195 VAL A CA 1
ATOM 1485 C C . VAL A 1 195 ? -13.392 12.075 1.645 1.00 71.06 195 VAL A C 1
ATOM 1487 O O . VAL A 1 195 ? -14.573 11.814 1.416 1.00 71.06 195 VAL A O 1
ATOM 1490 N N . LEU A 1 196 ? -12.438 11.139 1.662 1.00 75.69 196 LEU A N 1
ATOM 1491 C CA . LEU A 1 196 ? -12.710 9.725 1.411 1.00 75.69 196 LEU A CA 1
ATOM 1492 C C . LEU A 1 196 ? -13.674 9.153 2.456 1.00 75.69 196 LEU A C 1
ATOM 1494 O O . LEU A 1 196 ? -14.632 8.496 2.081 1.00 75.69 196 LEU A O 1
ATOM 1498 N N . TRP A 1 197 ? -13.521 9.462 3.740 1.00 80.00 197 TRP A N 1
ATOM 1499 C CA . TRP A 1 197 ? -14.488 9.053 4.763 1.00 80.00 197 TRP A CA 1
ATOM 1500 C C . TRP A 1 197 ? -15.901 9.579 4.494 1.00 80.00 197 TRP A C 1
ATOM 1502 O O . TRP A 1 197 ? -16.861 8.805 4.483 1.00 80.00 197 TRP A O 1
ATOM 1512 N N . ARG A 1 198 ? -16.032 10.889 4.255 1.00 74.75 198 ARG A N 1
ATOM 1513 C CA . ARG A 1 198 ? -17.319 11.563 4.034 1.00 74.75 198 ARG A CA 1
ATOM 1514 C C . ARG A 1 198 ? -18.061 10.996 2.829 1.00 74.75 198 ARG A C 1
ATOM 1516 O O . ARG A 1 198 ? -19.266 10.757 2.907 1.00 74.75 198 ARG A O 1
ATOM 1523 N N . ASP A 1 199 ? -17.335 10.771 1.741 1.00 70.19 199 ASP A N 1
ATOM 1524 C CA . ASP A 1 199 ? -17.902 10.332 0.467 1.00 70.19 199 ASP A CA 1
ATOM 1525 C C . ASP A 1 199 ? -18.018 8.794 0.401 1.00 70.19 199 ASP A C 1
ATOM 1527 O O . ASP A 1 199 ? -18.479 8.236 -0.596 1.00 70.19 199 ASP A O 1
ATOM 1531 N N . GLY A 1 200 ? -17.609 8.098 1.472 1.00 71.12 200 GLY A N 1
ATOM 1532 C CA . GLY A 1 200 ? -17.557 6.644 1.537 1.00 71.12 200 GLY A CA 1
ATOM 1533 C C . GLY A 1 200 ? -16.603 6.071 0.494 1.00 71.12 200 GLY A C 1
ATOM 1534 O O . GLY A 1 200 ? -16.948 5.121 -0.183 1.00 71.12 200 GLY A O 1
ATOM 1535 N N . GLY A 1 201 ? -15.440 6.674 0.284 1.00 68.56 201 GLY A N 1
ATOM 1536 C CA . GLY A 1 201 ? -14.398 6.258 -0.646 1.00 68.56 201 GLY A CA 1
ATOM 1537 C C . GLY A 1 201 ? -13.825 4.859 -0.365 1.00 68.56 201 GLY A C 1
ATOM 1538 O O . GLY A 1 201 ? -14.205 4.190 0.593 1.00 68.56 201 GLY A O 1
ATOM 1539 N N . PRO A 1 202 ? -12.917 4.374 -1.226 1.00 75.56 202 PRO A N 1
ATOM 1540 C CA . PRO A 1 202 ? -12.378 3.017 -1.126 1.00 75.56 202 PRO A CA 1
ATOM 1541 C C . PRO A 1 202 ? -11.375 2.824 0.022 1.00 75.56 202 PRO A C 1
ATOM 1543 O O . PRO A 1 202 ? -10.947 1.695 0.251 1.00 75.56 202 PRO A O 1
ATOM 1546 N N . ILE A 1 203 ? -10.979 3.896 0.719 1.00 82.81 203 ILE A N 1
ATOM 1547 C CA . ILE A 1 203 ? -9.980 3.877 1.792 1.00 82.81 203 ILE A CA 1
ATOM 1548 C C . ILE A 1 203 ? -10.550 4.580 3.024 1.00 82.81 203 ILE A C 1
ATOM 1550 O O . ILE A 1 203 ? -11.043 5.704 2.925 1.00 82.81 203 ILE A O 1
ATOM 1554 N N . PHE A 1 204 ? -10.428 3.926 4.176 1.00 88.44 204 PHE A N 1
ATOM 1555 C CA . PHE A 1 204 ? -10.809 4.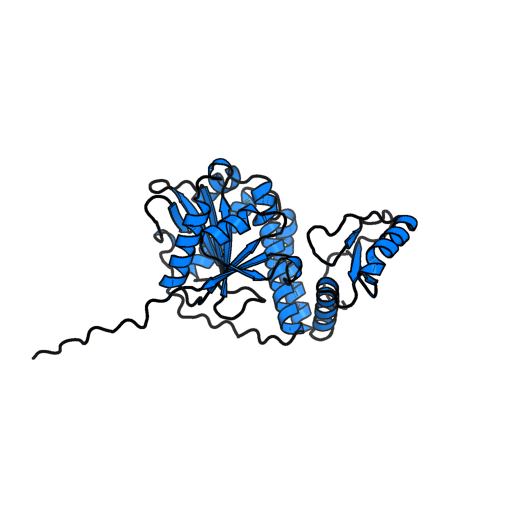440 5.486 1.00 88.44 204 PHE A CA 1
ATOM 1556 C C . PHE A 1 204 ? -9.574 4.478 6.384 1.00 88.44 204 PHE A C 1
ATOM 1558 O O . PHE A 1 204 ? -9.129 3.434 6.864 1.00 88.44 204 PHE A O 1
ATOM 1565 N N . ALA A 1 205 ? -9.026 5.676 6.592 1.00 90.69 205 ALA A N 1
ATOM 1566 C CA . ALA A 1 205 ? -7.869 5.893 7.457 1.00 90.69 205 ALA A CA 1
ATOM 1567 C C . ALA A 1 205 ? -8.300 6.139 8.909 1.00 90.69 205 ALA A C 1
ATOM 1569 O O . ALA A 1 205 ? -9.128 7.016 9.187 1.00 90.69 205 ALA A O 1
ATOM 1570 N N . PHE A 1 206 ? -7.727 5.379 9.834 1.00 94.25 206 PHE A N 1
ATOM 1571 C CA . PHE A 1 206 ? -7.992 5.441 11.266 1.00 94.25 206 PHE A CA 1
ATOM 1572 C C . PHE A 1 206 ? -6.751 5.890 12.037 1.00 94.25 206 PHE A C 1
ATOM 1574 O O . PHE A 1 206 ? -5.639 5.424 11.787 1.00 94.25 206 PHE A O 1
ATOM 1581 N N . ALA A 1 207 ? -6.964 6.723 13.051 1.00 95.31 207 ALA A N 1
ATOM 1582 C CA . ALA A 1 207 ? -6.041 6.867 14.164 1.00 95.31 207 ALA A CA 1
ATOM 1583 C C . ALA A 1 207 ? -6.203 5.676 15.121 1.00 95.31 207 ALA A C 1
ATOM 1585 O O . ALA A 1 207 ? -7.324 5.322 15.502 1.00 95.31 207 ALA A O 1
ATOM 1586 N N . ILE A 1 208 ? -5.083 5.085 15.539 1.00 96.81 208 ILE A N 1
ATOM 1587 C CA . ILE A 1 208 ? -5.043 4.100 16.624 1.00 96.81 208 ILE A CA 1
ATOM 1588 C C . ILE A 1 208 ? -4.790 4.863 17.921 1.00 96.81 208 ILE A C 1
ATOM 1590 O O . ILE A 1 208 ? -3.718 5.435 18.090 1.00 96.81 208 ILE A O 1
ATOM 1594 N N . CYS A 1 209 ? -5.733 4.855 18.854 1.00 96.06 209 CYS A N 1
ATOM 1595 C CA . CYS A 1 209 ? -5.633 5.565 20.129 1.00 96.06 209 CYS A CA 1
ATOM 1596 C C . CYS A 1 209 ? -5.737 4.600 21.317 1.00 96.06 209 CYS A C 1
ATOM 1598 O O . CYS A 1 209 ? -6.232 3.481 21.181 1.00 96.06 209 CYS A O 1
ATOM 1600 N N . HIS A 1 210 ? -5.286 5.039 22.495 1.00 94.44 210 HIS A N 1
ATOM 1601 C CA . HIS A 1 210 ? -5.629 4.364 23.749 1.00 94.44 210 HIS A CA 1
ATOM 1602 C C . HIS A 1 210 ? -7.023 4.804 24.213 1.00 94.44 210 HIS A C 1
ATOM 1604 O O . HIS A 1 210 ? -7.392 5.963 24.039 1.00 94.44 210 HIS A O 1
ATOM 1610 N N . GLU A 1 211 ? -7.767 3.918 24.869 1.00 92.12 211 GLU A N 1
ATOM 1611 C CA . GLU A 1 211 ? -9.037 4.248 25.519 1.00 92.12 211 GLU A CA 1
ATOM 1612 C C . GLU A 1 211 ? -8.870 5.460 26.456 1.00 92.12 211 GLU A C 1
ATOM 1614 O O . GLU A 1 211 ? -7.938 5.510 27.267 1.00 92.12 211 GLU A O 1
ATOM 1619 N N . GLY A 1 212 ? -9.752 6.453 26.322 1.00 87.75 212 GLY A N 1
ATOM 1620 C CA . GLY A 1 212 ? -9.705 7.699 27.095 1.00 87.75 212 GLY A CA 1
ATOM 1621 C C . GLY A 1 212 ? -8.654 8.727 26.650 1.00 87.75 212 GLY A C 1
ATOM 1622 O O . GLY A 1 212 ? -8.570 9.791 27.262 1.00 87.75 212 GLY A O 1
ATOM 1623 N N . SER A 1 213 ? -7.874 8.456 25.598 1.00 90.06 213 SER A N 1
ATOM 1624 C CA . SER A 1 213 ? -6.932 9.410 25.003 1.00 90.06 213 SER A CA 1
ATOM 1625 C C . SER A 1 213 ? -7.251 9.646 23.531 1.00 90.06 213 SER A C 1
ATOM 1627 O O . SER A 1 213 ? -7.468 8.705 22.777 1.00 90.06 213 SER A O 1
ATOM 1629 N N . ASN A 1 214 ? -7.201 10.906 23.101 1.00 86.44 214 ASN A N 1
ATOM 1630 C CA . ASN A 1 214 ? -7.300 11.254 21.685 1.00 86.44 214 ASN A CA 1
ATOM 1631 C C . ASN A 1 214 ? -5.936 11.328 20.991 1.00 86.44 214 ASN A C 1
ATOM 1633 O O . ASN A 1 214 ? -5.899 11.585 19.797 1.00 86.44 214 ASN A O 1
ATOM 1637 N N . THR A 1 215 ? -4.815 11.103 21.678 1.00 91.31 215 THR A N 1
ATOM 1638 C CA . THR A 1 215 ? -3.501 11.137 21.023 1.00 91.31 215 THR A CA 1
ATOM 1639 C C . THR A 1 215 ? -3.293 9.873 20.178 1.00 91.31 215 THR A C 1
ATOM 1641 O O . THR A 1 215 ? -3.422 8.766 20.714 1.00 91.31 215 THR A O 1
ATOM 1644 N N . PRO A 1 216 ? -2.965 9.993 18.879 1.00 94.25 216 PRO A N 1
ATOM 1645 C CA . PRO A 1 216 ? -2.682 8.835 18.046 1.00 94.25 216 PRO A CA 1
ATOM 1646 C C . PRO A 1 216 ? -1.377 8.158 18.484 1.00 94.25 216 PRO A C 1
ATOM 1648 O O . PRO A 1 216 ? -0.365 8.798 18.758 1.00 94.25 216 PRO A O 1
ATOM 1651 N N . LEU A 1 217 ? -1.414 6.834 18.521 1.00 94.62 217 LEU A N 1
ATOM 1652 C CA . LEU A 1 217 ? -0.298 5.919 18.761 1.00 94.62 217 LEU A CA 1
ATOM 1653 C C . LEU A 1 217 ? 0.203 5.276 17.458 1.00 94.62 217 LEU A C 1
ATOM 1655 O O . LEU A 1 217 ? 1.185 4.531 17.462 1.00 94.62 217 LEU A O 1
ATOM 1659 N N . GLY A 1 218 ? -0.501 5.529 16.360 1.00 93.31 218 GLY A N 1
ATOM 1660 C CA . GLY A 1 218 ? -0.270 4.962 15.047 1.00 93.31 218 GLY A CA 1
ATOM 1661 C C . GLY A 1 218 ? -1.471 5.182 14.136 1.00 93.31 218 GLY A C 1
ATOM 1662 O O . GLY A 1 218 ? -2.444 5.837 14.524 1.00 93.31 218 GLY A O 1
ATOM 1663 N N . THR A 1 219 ? -1.414 4.589 12.951 1.00 94.19 219 THR A N 1
ATOM 1664 C CA . THR A 1 219 ? -2.488 4.627 11.956 1.00 94.19 219 THR A CA 1
ATOM 1665 C C . THR A 1 219 ? -2.830 3.230 11.452 1.00 94.19 219 THR A C 1
ATOM 1667 O O . THR A 1 219 ? -2.011 2.305 11.517 1.00 94.19 219 THR A O 1
ATOM 1670 N N . LEU A 1 220 ? -4.064 3.073 10.976 1.00 94.75 220 LEU A N 1
ATOM 1671 C CA . LEU A 1 220 ? -4.543 1.881 10.288 1.00 94.75 220 LEU A CA 1
ATOM 1672 C C . LEU A 1 220 ? -5.443 2.292 9.128 1.00 94.75 220 LEU A C 1
ATOM 1674 O O . LEU A 1 220 ? -6.414 3.009 9.337 1.00 94.75 220 LEU A O 1
ATOM 1678 N N . ASP A 1 221 ? -5.179 1.760 7.945 1.00 91.75 221 ASP A N 1
ATOM 1679 C CA . ASP A 1 221 ? -5.995 1.961 6.757 1.00 91.75 221 ASP A CA 1
ATOM 1680 C C . ASP A 1 221 ? -6.731 0.675 6.390 1.00 91.75 221 ASP A C 1
ATOM 1682 O O . ASP A 1 221 ? -6.133 -0.399 6.275 1.00 91.75 221 ASP A O 1
ATOM 1686 N N . VAL A 1 222 ? -8.034 0.808 6.151 1.00 91.38 222 VAL A N 1
ATOM 1687 C CA . VAL A 1 222 ? -8.866 -0.221 5.522 1.00 91.38 222 VAL A CA 1
ATOM 1688 C C . VAL A 1 222 ? -9.096 0.165 4.067 1.00 91.38 222 VAL A C 1
ATOM 1690 O O . VAL A 1 222 ? -9.688 1.206 3.792 1.00 91.38 222 VAL A O 1
ATOM 1693 N N . GLN A 1 223 ? -8.662 -0.675 3.131 1.00 88.06 223 GLN A N 1
ATOM 1694 C CA . GLN A 1 223 ? -8.711 -0.397 1.694 1.00 88.06 223 GLN A CA 1
ATOM 1695 C C . GLN A 1 223 ? -9.577 -1.464 1.006 1.00 88.06 223 GLN A C 1
ATOM 1697 O O . GLN A 1 223 ? -9.161 -2.613 0.881 1.00 88.06 223 GLN A O 1
ATOM 1702 N N . LEU A 1 224 ? -10.800 -1.112 0.601 1.00 79.44 224 LEU A N 1
ATOM 1703 C CA . LEU A 1 224 ? -11.823 -2.062 0.126 1.00 79.44 224 LEU A CA 1
ATOM 1704 C C . LEU A 1 224 ? -11.703 -2.438 -1.355 1.00 79.44 224 LEU A C 1
ATOM 1706 O O . LEU A 1 224 ? -12.257 -3.448 -1.779 1.00 79.44 224 LEU A O 1
ATOM 1710 N N . GLU A 1 225 ? -11.033 -1.607 -2.149 1.00 68.56 225 GLU A N 1
ATOM 1711 C CA . GLU A 1 225 ? -10.912 -1.774 -3.597 1.00 68.56 225 GLU A CA 1
ATOM 1712 C C . GLU A 1 225 ? -9.454 -1.519 -3.988 1.00 68.56 225 GLU A C 1
ATOM 1714 O O . GLU A 1 225 ? -9.012 -0.375 -4.093 1.00 68.56 225 GLU A O 1
ATOM 1719 N N . GLN A 1 226 ? -8.699 -2.606 -4.158 1.00 59.78 226 GLN A N 1
ATOM 1720 C CA . GLN A 1 226 ? -7.313 -2.590 -4.623 1.00 59.78 226 GLN A CA 1
ATOM 1721 C C . GLN A 1 226 ? -7.230 -3.317 -5.972 1.00 59.78 226 GLN A C 1
ATOM 1723 O O . GLN A 1 226 ? -7.715 -4.448 -6.092 1.00 59.78 226 GLN A O 1
ATOM 1728 N N . PRO A 1 227 ? -6.639 -2.706 -7.009 1.00 48.50 227 PRO A N 1
ATOM 1729 C CA . PRO A 1 227 ? -6.327 -3.412 -8.244 1.00 48.50 227 PRO A CA 1
ATOM 1730 C C . PRO A 1 227 ? -5.509 -4.686 -7.969 1.00 48.50 227 PRO A C 1
ATOM 1732 O O . PRO A 1 227 ? -4.572 -4.682 -7.182 1.00 48.50 227 PRO A O 1
ATOM 1735 N N . GLY A 1 228 ? -5.887 -5.805 -8.594 1.00 57.41 228 GLY A N 1
ATOM 1736 C CA . GLY A 1 228 ? -5.244 -7.110 -8.372 1.00 57.41 228 GLY A CA 1
ATOM 1737 C C . GLY A 1 228 ? -5.829 -7.944 -7.226 1.00 57.41 228 GLY A C 1
ATOM 1738 O O . GLY A 1 228 ? -5.440 -9.101 -7.072 1.00 57.41 228 GLY A O 1
ATOM 1739 N N . PHE A 1 229 ? -6.782 -7.406 -6.462 1.00 66.75 229 PHE A N 1
ATOM 1740 C CA . PHE A 1 229 ? -7.490 -8.143 -5.416 1.00 66.75 229 PHE A CA 1
ATOM 1741 C C . PHE A 1 229 ? -8.800 -8.717 -5.966 1.00 66.75 229 PHE A C 1
ATOM 1743 O O . PHE A 1 229 ? -9.451 -8.124 -6.832 1.00 66.75 229 PHE A O 1
ATOM 1750 N N . ALA A 1 230 ? -9.202 -9.889 -5.475 1.00 70.94 230 ALA A N 1
ATOM 1751 C CA . ALA A 1 230 ? -10.490 -10.466 -5.831 1.00 70.94 230 ALA A CA 1
ATOM 1752 C C . ALA A 1 230 ? -11.642 -9.618 -5.249 1.00 70.94 230 ALA A C 1
ATOM 1754 O O . ALA A 1 230 ? -11.484 -8.993 -4.195 1.00 70.94 230 ALA A O 1
ATOM 1755 N N . PRO A 1 231 ? -12.824 -9.599 -5.894 1.00 74.38 231 PRO A N 1
ATOM 1756 C CA . PRO A 1 231 ? -13.984 -8.888 -5.367 1.00 74.38 231 PRO A CA 1
ATOM 1757 C C . PRO A 1 231 ? -14.293 -9.301 -3.922 1.00 74.38 231 PRO A C 1
ATOM 1759 O O . PRO A 1 231 ? -14.379 -10.491 -3.626 1.00 74.38 231 PRO A O 1
ATOM 1762 N N . GLY A 1 232 ? -14.469 -8.320 -3.033 1.00 80.25 232 GLY A N 1
ATOM 1763 C CA . GLY A 1 232 ? -14.728 -8.557 -1.609 1.00 80.25 232 GLY A CA 1
ATOM 1764 C C . GLY A 1 232 ? -13.477 -8.714 -0.737 1.00 80.25 232 GLY A C 1
ATOM 1765 O O . GLY A 1 232 ? -13.616 -8.870 0.476 1.00 80.25 232 GLY A O 1
ATOM 1766 N N . GLN A 1 233 ? -12.266 -8.644 -1.297 1.00 86.19 233 GLN A N 1
ATOM 1767 C CA . GLN A 1 233 ? -11.032 -8.593 -0.508 1.00 86.19 233 GLN A CA 1
ATOM 1768 C C . GLN A 1 233 ? -10.680 -7.153 -0.112 1.00 86.19 233 GLN A C 1
ATOM 1770 O O . GLN A 1 233 ? -10.609 -6.276 -0.967 1.00 86.19 233 GLN A O 1
ATOM 1775 N N . ALA A 1 234 ? -10.400 -6.928 1.172 1.00 89.38 234 ALA A N 1
ATOM 1776 C CA . ALA A 1 234 ? -9.898 -5.654 1.685 1.00 89.38 234 ALA A CA 1
ATOM 1777 C C . ALA A 1 234 ? -8.424 -5.766 2.104 1.00 89.38 234 ALA A C 1
ATOM 1779 O O . ALA A 1 234 ? -8.047 -6.750 2.730 1.00 89.38 234 ALA A O 1
ATOM 1780 N N . ASN A 1 235 ? -7.592 -4.764 1.817 1.00 91.50 235 ASN A N 1
ATOM 1781 C CA . ASN A 1 235 ? -6.237 -4.667 2.370 1.00 91.50 235 ASN A CA 1
ATOM 1782 C C . ASN A 1 235 ? -6.265 -3.904 3.702 1.00 91.50 235 ASN A C 1
ATOM 1784 O O . ASN A 1 235 ? -6.910 -2.859 3.803 1.00 91.50 235 ASN A O 1
ATOM 1788 N N . LEU A 1 236 ? -5.535 -4.406 4.696 1.00 93.50 236 LEU A N 1
ATOM 1789 C CA . LEU A 1 236 ? -5.268 -3.718 5.954 1.00 93.50 236 LEU A CA 1
ATOM 1790 C C . LEU A 1 236 ? -3.793 -3.315 5.999 1.00 93.50 236 LEU A C 1
ATOM 1792 O O . LEU A 1 236 ? -2.908 -4.172 5.960 1.00 93.50 236 LEU A O 1
ATOM 1796 N N . ALA A 1 237 ? -3.533 -2.016 6.115 1.00 89.94 237 ALA A N 1
ATOM 1797 C CA . ALA A 1 237 ? -2.198 -1.469 6.341 1.00 89.94 237 ALA A CA 1
ATOM 1798 C C . ALA A 1 237 ? -2.173 -0.761 7.696 1.00 89.94 237 ALA A C 1
ATOM 1800 O O . ALA A 1 237 ? -3.131 -0.088 8.051 1.00 89.94 237 ALA A O 1
ATOM 1801 N N . TYR A 1 238 ? -1.115 -0.928 8.485 1.00 92.06 238 TYR A N 1
ATOM 1802 C CA . TYR A 1 238 ? -1.029 -0.314 9.811 1.00 92.06 238 TYR A CA 1
ATOM 1803 C C . TYR A 1 238 ? 0.410 -0.025 10.211 1.00 92.06 238 TYR A C 1
ATOM 1805 O O . TYR A 1 238 ? 1.342 -0.731 9.819 1.00 92.06 238 TYR A O 1
ATOM 1813 N N . GLY A 1 239 ? 0.574 0.967 11.080 1.00 90.00 239 GLY A N 1
ATOM 1814 C CA . GLY A 1 239 ? 1.849 1.315 11.691 1.00 90.00 239 GLY A CA 1
ATOM 1815 C C . GLY A 1 239 ? 1.658 1.913 13.071 1.00 90.00 239 GLY A C 1
ATOM 1816 O O . GLY A 1 239 ? 0.753 2.708 13.288 1.00 90.00 239 GLY A O 1
ATOM 1817 N N . LEU A 1 240 ? 2.533 1.546 14.006 1.00 91.06 240 LEU A N 1
ATOM 1818 C CA . LEU A 1 240 ? 2.613 2.179 15.322 1.00 91.06 240 LEU A CA 1
ATOM 1819 C C . LEU A 1 240 ? 3.841 3.082 15.399 1.00 91.06 240 LEU A C 1
ATOM 1821 O O . LEU A 1 240 ? 4.927 2.707 14.934 1.00 91.06 240 LEU A O 1
ATOM 1825 N N . TYR A 1 241 ? 3.687 4.219 16.068 1.00 92.00 241 TYR A N 1
ATOM 1826 C CA . TYR A 1 241 ? 4.798 5.093 16.431 1.00 92.00 241 TYR A CA 1
ATOM 1827 C C . TYR A 1 241 ? 5.720 4.393 17.443 1.00 92.00 241 TYR A C 1
ATOM 1829 O O . TYR A 1 241 ? 5.253 3.527 18.196 1.00 92.00 241 TYR A O 1
ATOM 1837 N N . PRO A 1 242 ? 7.020 4.743 17.507 1.00 87.12 242 PRO A N 1
ATOM 1838 C CA . PRO A 1 242 ? 8.020 4.017 18.293 1.00 87.12 242 PRO A CA 1
ATOM 1839 C C . PRO A 1 242 ? 7.615 3.742 19.743 1.00 87.12 242 PRO A C 1
ATOM 1841 O O . PRO A 1 242 ? 7.750 2.615 20.215 1.00 87.12 242 PRO A O 1
ATOM 1844 N N . ALA A 1 243 ? 7.047 4.741 20.426 1.00 86.88 243 ALA A N 1
ATOM 1845 C CA . ALA A 1 243 ? 6.651 4.641 21.830 1.00 86.88 243 ALA A CA 1
ATOM 1846 C C . ALA A 1 243 ? 5.521 3.624 22.092 1.00 86.88 243 ALA A C 1
ATOM 1848 O O . ALA A 1 243 ? 5.381 3.134 23.210 1.00 86.88 243 ALA A O 1
ATOM 1849 N N . ALA A 1 244 ? 4.725 3.282 21.075 1.00 89.19 244 ALA A N 1
ATOM 1850 C CA . ALA A 1 244 ? 3.574 2.390 21.201 1.00 89.19 244 ALA A CA 1
ATOM 1851 C C . ALA A 1 244 ? 3.886 0.925 20.831 1.00 89.19 244 ALA A C 1
ATOM 1853 O O . ALA A 1 244 ? 3.087 0.022 21.103 1.00 89.19 244 ALA A O 1
ATOM 1854 N N . ARG A 1 245 ? 5.046 0.649 20.219 1.00 90.69 245 ARG A N 1
ATOM 1855 C CA . ARG A 1 245 ? 5.418 -0.690 19.728 1.00 90.69 245 ARG A CA 1
ATOM 1856 C C . ARG A 1 245 ? 5.651 -1.679 20.873 1.00 90.69 245 ARG A C 1
ATOM 1858 O O . ARG A 1 245 ? 6.051 -1.307 21.965 1.00 90.69 245 ARG A O 1
ATOM 1865 N N . GLY A 1 246 ? 5.424 -2.967 20.608 1.00 86.81 246 GLY A N 1
ATOM 1866 C CA . GLY A 1 246 ? 5.737 -4.052 21.552 1.00 86.81 246 GLY A CA 1
ATOM 1867 C C . GLY A 1 246 ? 4.658 -4.371 22.595 1.00 86.81 246 GLY A C 1
ATOM 1868 O O . GLY A 1 246 ? 4.794 -5.361 23.303 1.00 86.81 246 GLY A O 1
ATOM 1869 N N . HIS A 1 247 ? 3.556 -3.619 22.635 1.00 89.44 247 HIS A N 1
ATOM 1870 C CA . HIS A 1 247 ? 2.490 -3.777 23.640 1.00 89.44 247 HIS A CA 1
ATOM 1871 C C . HIS A 1 247 ? 1.230 -4.492 23.112 1.00 89.44 247 HIS A C 1
ATOM 1873 O O . HIS A 1 247 ? 0.172 -4.438 23.727 1.00 89.44 247 HIS A O 1
ATOM 1879 N N . GLY A 1 248 ? 1.308 -5.128 21.937 1.00 91.38 248 GLY A N 1
ATOM 1880 C CA . GLY A 1 248 ? 0.174 -5.842 21.325 1.00 91.38 248 GLY A CA 1
ATOM 1881 C C . GLY A 1 248 ? -0.920 -4.950 20.717 1.00 91.38 248 GLY A C 1
ATOM 1882 O O . GLY A 1 248 ? -1.895 -5.474 20.188 1.00 91.38 248 GLY A O 1
ATOM 1883 N N . LEU A 1 249 ? -0.753 -3.623 20.731 1.00 94.81 249 LEU A N 1
ATOM 1884 C CA . LEU A 1 249 ? -1.768 -2.667 20.263 1.00 94.81 249 LEU A CA 1
ATOM 1885 C C . LEU A 1 249 ? -2.107 -2.822 18.772 1.00 94.81 249 LEU A C 1
ATOM 1887 O O . LEU A 1 249 ? -3.265 -2.692 18.399 1.00 94.81 249 LEU A O 1
ATOM 1891 N N . ALA A 1 250 ? -1.125 -3.163 17.929 1.00 94.25 250 ALA A N 1
ATOM 1892 C CA . ALA A 1 250 ? -1.347 -3.367 16.495 1.00 94.25 250 ALA A CA 1
ATOM 1893 C C . ALA A 1 250 ? -2.280 -4.556 16.218 1.00 94.25 250 ALA A C 1
ATOM 1895 O O . ALA A 1 250 ? -3.156 -4.460 15.371 1.00 94.25 250 ALA A O 1
ATOM 1896 N N . THR A 1 251 ? -2.136 -5.658 16.962 1.00 96.56 251 THR A N 1
ATOM 1897 C CA . THR A 1 251 ? -3.028 -6.823 16.832 1.00 96.56 251 THR A CA 1
ATOM 1898 C C . THR A 1 251 ? -4.463 -6.449 17.195 1.00 96.56 251 THR A C 1
ATOM 1900 O O . THR A 1 251 ? -5.378 -6.756 16.442 1.00 96.56 251 THR A O 1
ATOM 1903 N N . ARG A 1 252 ? -4.650 -5.697 18.285 1.00 97.25 252 ARG A N 1
ATOM 1904 C CA . ARG A 1 252 ? -5.974 -5.222 18.719 1.00 97.25 252 ARG A CA 1
ATOM 1905 C C . ARG A 1 252 ? -6.603 -4.258 17.712 1.00 97.25 252 ARG A C 1
ATOM 1907 O O . ARG A 1 252 ? -7.783 -4.373 17.405 1.00 97.25 252 ARG A O 1
ATOM 1914 N N . ALA A 1 253 ? -5.802 -3.355 17.144 1.00 97.31 253 ALA A N 1
ATOM 1915 C CA . ALA A 1 253 ? -6.230 -2.480 16.056 1.00 97.31 253 ALA A CA 1
ATOM 1916 C C . ALA A 1 253 ? -6.685 -3.282 14.824 1.00 97.31 253 ALA A C 1
ATOM 1918 O O . ALA A 1 253 ? -7.735 -2.991 14.260 1.00 97.31 253 ALA A O 1
ATOM 1919 N N . VAL A 1 254 ? -5.948 -4.327 14.432 1.00 97.56 254 VAL A N 1
ATOM 1920 C CA . VAL A 1 254 ? -6.347 -5.213 13.326 1.00 97.56 254 VAL A CA 1
ATOM 1921 C C . VAL A 1 254 ? -7.660 -5.940 13.631 1.00 97.56 254 VAL A C 1
ATOM 1923 O O . VAL A 1 254 ? -8.527 -5.999 12.763 1.00 97.56 254 VAL A O 1
ATOM 1926 N N . ASP A 1 255 ? -7.858 -6.447 14.849 1.00 97.12 255 ASP A N 1
ATOM 1927 C CA . ASP A 1 255 ? -9.124 -7.091 15.229 1.00 97.12 255 ASP A CA 1
ATOM 1928 C C . ASP A 1 255 ? -10.311 -6.108 15.195 1.00 97.12 255 ASP A C 1
ATOM 1930 O O . ASP A 1 255 ? -11.382 -6.446 14.685 1.00 97.12 255 ASP A O 1
ATOM 1934 N N . LEU A 1 256 ? -10.116 -4.862 15.638 1.00 97.12 256 LEU A N 1
ATOM 1935 C CA . LEU A 1 256 ? -11.120 -3.799 15.504 1.00 97.12 256 LEU A CA 1
ATOM 1936 C C . LEU A 1 256 ? -11.400 -3.444 14.034 1.00 97.12 256 LEU A C 1
ATOM 1938 O O . LEU A 1 256 ? -12.548 -3.186 13.669 1.00 97.12 256 LEU A O 1
ATOM 1942 N N . ALA A 1 257 ? -10.389 -3.478 13.165 1.00 96.12 257 ALA A N 1
ATOM 1943 C CA . ALA A 1 257 ? -10.571 -3.290 11.726 1.00 96.12 257 ALA A CA 1
ATOM 1944 C C . ALA A 1 257 ? -11.347 -4.454 11.081 1.00 96.12 257 ALA A C 1
ATOM 1946 O O . ALA A 1 257 ? -12.192 -4.228 10.215 1.00 96.12 257 ALA A O 1
ATOM 1947 N N . MET A 1 258 ? -11.139 -5.694 11.536 1.00 95.81 258 MET A N 1
ATOM 1948 C CA . MET A 1 258 ? -11.958 -6.842 11.121 1.00 95.81 258 MET A CA 1
ATOM 1949 C C . MET A 1 258 ? -13.420 -6.673 11.545 1.00 95.81 258 MET A C 1
ATOM 1951 O O . MET A 1 258 ? -14.333 -6.978 10.776 1.00 95.81 258 MET A O 1
ATOM 1955 N N . GLU A 1 259 ? -13.661 -6.136 12.742 1.00 93.38 259 GLU A N 1
ATOM 1956 C CA . GLU A 1 259 ? -15.006 -5.780 13.190 1.00 93.38 259 GLU A CA 1
ATOM 1957 C C . GLU A 1 259 ? -15.624 -4.664 12.331 1.00 93.38 259 GLU A C 1
ATOM 1959 O O . GLU A 1 259 ? -16.800 -4.758 11.964 1.00 93.38 259 GLU A O 1
ATOM 1964 N N . PHE A 1 260 ? -14.842 -3.650 11.946 1.00 91.81 260 PHE A N 1
ATOM 1965 C CA . PHE A 1 260 ? -15.289 -2.631 10.998 1.00 91.81 260 PHE A CA 1
ATOM 1966 C C . PHE A 1 260 ? -15.733 -3.257 9.671 1.00 91.81 260 PHE A C 1
ATOM 1968 O O . PHE A 1 260 ? -16.865 -3.029 9.238 1.00 91.81 260 PHE A O 1
ATOM 1975 N N . LEU A 1 261 ? -14.888 -4.102 9.069 1.00 90.88 261 LEU A N 1
ATOM 1976 C CA . LEU A 1 261 ? -15.202 -4.805 7.823 1.00 90.88 261 LEU A CA 1
ATOM 1977 C C . LEU A 1 261 ? -16.502 -5.606 7.943 1.00 90.88 261 LEU A C 1
ATOM 1979 O O . LEU A 1 261 ? -17.372 -5.501 7.077 1.00 90.88 261 LEU A O 1
ATOM 1983 N N . ARG A 1 262 ? -16.663 -6.340 9.049 1.00 89.75 262 ARG A N 1
ATOM 1984 C CA . ARG A 1 262 ? -17.843 -7.160 9.343 1.00 89.75 262 ARG A CA 1
ATOM 1985 C C . ARG A 1 262 ? -19.131 -6.350 9.462 1.00 89.75 262 ARG A C 1
ATOM 1987 O O . ARG A 1 262 ? -20.173 -6.786 8.978 1.00 89.75 262 ARG A O 1
ATOM 1994 N N . ARG A 1 263 ? -19.090 -5.214 10.165 1.00 85.38 263 ARG A N 1
ATOM 1995 C CA . ARG A 1 263 ? -20.291 -4.433 10.512 1.00 85.38 263 ARG A CA 1
ATOM 1996 C C . ARG A 1 263 ? -20.676 -3.400 9.458 1.00 85.38 263 ARG A C 1
ATOM 1998 O O . ARG A 1 263 ? -21.849 -3.035 9.389 1.00 85.38 263 ARG A O 1
ATOM 2005 N N . HIS A 1 264 ? -19.708 -2.909 8.687 1.00 84.69 264 HIS A N 1
ATOM 2006 C CA . HIS A 1 264 ? -19.874 -1.686 7.900 1.00 84.69 264 HIS A CA 1
ATOM 2007 C C . HIS A 1 264 ? -19.523 -1.828 6.417 1.00 84.69 264 HIS A C 1
ATOM 2009 O O . HIS A 1 264 ? -19.653 -0.852 5.681 1.00 84.69 264 HIS A O 1
ATOM 2015 N N . THR A 1 265 ? -19.099 -3.009 5.955 1.00 83.19 265 THR A N 1
ATOM 2016 C CA . THR A 1 265 ? -18.655 -3.197 4.566 1.00 83.19 265 THR A CA 1
ATOM 2017 C C . THR A 1 265 ? -19.167 -4.499 3.956 1.00 83.19 265 THR A C 1
ATOM 2019 O O . THR A 1 265 ? -19.615 -5.412 4.653 1.00 83.19 265 THR A O 1
ATOM 2022 N N . ASP A 1 266 ? -19.045 -4.610 2.635 1.00 83.12 266 ASP A N 1
ATOM 2023 C CA . ASP A 1 266 ? -19.339 -5.832 1.882 1.00 83.12 266 ASP A CA 1
ATOM 2024 C C . ASP A 1 266 ? -18.110 -6.739 1.685 1.00 83.12 266 ASP A C 1
ATOM 2026 O O . ASP A 1 266 ? -18.183 -7.729 0.960 1.00 83.12 266 ASP A O 1
ATOM 2030 N N . ALA A 1 267 ? -16.995 -6.454 2.370 1.00 86.75 267 ALA A N 1
ATOM 2031 C CA . ALA A 1 267 ? -15.817 -7.312 2.330 1.00 86.75 267 ALA A CA 1
ATOM 2032 C C . ALA A 1 267 ? -16.129 -8.711 2.890 1.00 86.75 267 ALA A C 1
ATOM 2034 O O . ALA A 1 267 ? -16.811 -8.866 3.910 1.00 86.75 267 ALA A O 1
ATOM 2035 N N . THR A 1 268 ? -15.631 -9.736 2.210 1.00 90.12 268 THR A N 1
ATOM 2036 C CA . THR A 1 268 ? -15.740 -11.146 2.601 1.00 90.12 268 THR A CA 1
ATOM 2037 C C . THR A 1 268 ? -14.460 -11.648 3.250 1.00 90.12 268 THR A C 1
ATOM 2039 O O . THR A 1 268 ? -14.515 -12.552 4.072 1.00 90.12 268 THR A O 1
ATOM 2042 N N . SER A 1 269 ? -13.318 -11.034 2.941 1.00 93.12 269 SER A N 1
ATOM 2043 C CA . SER A 1 269 ? -12.020 -11.387 3.520 1.00 93.12 269 SER A CA 1
ATOM 2044 C C . SER A 1 269 ? -11.112 -10.164 3.611 1.00 93.12 269 SER A C 1
ATOM 2046 O O . SER A 1 269 ? -11.256 -9.221 2.831 1.00 93.12 269 SER A O 1
ATOM 2048 N N . ALA A 1 270 ? -10.146 -10.206 4.519 1.00 94.62 270 ALA A N 1
ATOM 2049 C CA . ALA A 1 270 ? -9.099 -9.207 4.655 1.00 94.62 270 ALA A CA 1
ATOM 2050 C C . ALA A 1 270 ? -7.727 -9.799 4.320 1.00 94.62 270 ALA A C 1
ATOM 2052 O O . ALA A 1 270 ? -7.464 -10.973 4.589 1.00 94.62 270 ALA A O 1
ATOM 2053 N N . LEU A 1 271 ? -6.844 -8.956 3.795 1.00 93.25 271 LEU A N 1
ATOM 2054 C CA . LEU A 1 271 ? -5.453 -9.241 3.488 1.00 93.25 271 LEU A CA 1
ATOM 2055 C C . LEU A 1 271 ? -4.535 -8.313 4.286 1.00 93.25 271 LEU A C 1
ATOM 2057 O O . LEU A 1 271 ? -4.785 -7.115 4.386 1.00 93.25 271 LEU A O 1
ATOM 2061 N N . ILE A 1 272 ? -3.448 -8.870 4.814 1.00 92.38 272 ILE A N 1
ATOM 2062 C CA . ILE A 1 272 ? -2.293 -8.120 5.313 1.00 92.38 272 ILE A CA 1
ATOM 2063 C C . ILE A 1 272 ? -1.085 -8.531 4.481 1.00 92.38 272 ILE A C 1
ATOM 2065 O O . ILE A 1 272 ? -0.718 -9.711 4.422 1.00 92.38 272 ILE A O 1
ATOM 2069 N N . ARG A 1 273 ? -0.455 -7.544 3.848 1.00 88.38 273 ARG A N 1
ATOM 2070 C CA . ARG A 1 273 ? 0.739 -7.723 3.023 1.00 88.38 273 ARG A CA 1
ATOM 2071 C C . ARG A 1 273 ? 1.975 -7.289 3.801 1.00 88.38 273 ARG A C 1
ATOM 2073 O O . ARG A 1 273 ? 2.032 -6.175 4.311 1.00 88.38 273 ARG A O 1
ATOM 2080 N N . ALA A 1 274 ? 2.972 -8.164 3.895 1.00 81.62 274 ALA A N 1
ATOM 2081 C 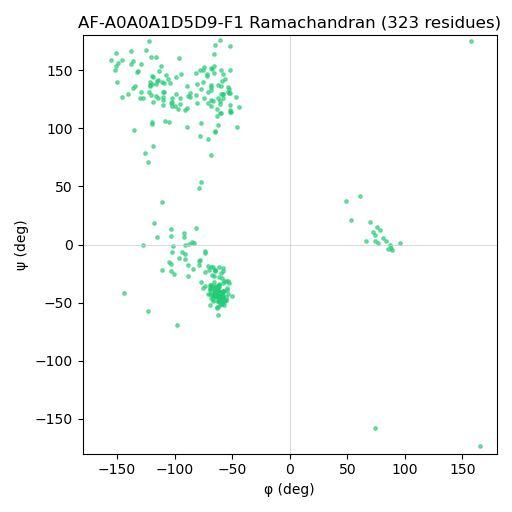CA . ALA A 1 274 ? 4.208 -7.886 4.622 1.00 81.62 274 ALA A CA 1
ATOM 2082 C C . ALA A 1 274 ? 5.438 -8.155 3.751 1.00 81.62 274 ALA A C 1
ATOM 2084 O O . ALA A 1 274 ? 5.606 -9.257 3.233 1.00 81.62 274 ALA A O 1
ATOM 2085 N N . LEU A 1 275 ? 6.331 -7.173 3.622 1.00 75.06 275 LEU A N 1
ATOM 2086 C CA . LEU A 1 275 ? 7.626 -7.381 2.972 1.00 75.06 275 LEU A CA 1
ATOM 2087 C C . LEU A 1 275 ? 8.500 -8.349 3.790 1.00 75.06 275 LEU A C 1
ATOM 2089 O O . LEU A 1 275 ? 8.458 -8.302 5.023 1.00 75.06 275 LEU A O 1
ATOM 2093 N N . PRO A 1 276 ? 9.365 -9.159 3.147 1.00 70.81 276 PRO A N 1
ATOM 2094 C CA . PRO A 1 276 ? 10.310 -10.041 3.840 1.00 70.81 276 PRO A CA 1
ATOM 2095 C C . PRO A 1 276 ? 11.181 -9.334 4.888 1.00 70.81 276 PRO A C 1
ATOM 2097 O O . PRO A 1 276 ? 11.503 -9.915 5.921 1.00 70.81 276 PRO A O 1
ATOM 2100 N N . GLY A 1 277 ? 11.530 -8.065 4.645 1.00 73.69 277 GLY A N 1
ATOM 2101 C CA . GLY A 1 277 ? 12.298 -7.226 5.571 1.00 73.69 277 GLY A CA 1
ATOM 2102 C C . GLY A 1 277 ? 11.521 -6.737 6.801 1.00 73.69 277 GLY A C 1
ATOM 2103 O O . GLY A 1 277 ? 12.121 -6.138 7.689 1.00 73.69 277 GLY A O 1
ATOM 2104 N N . ASN A 1 278 ? 10.210 -6.998 6.886 1.00 75.12 278 ASN A N 1
ATOM 2105 C CA . ASN A 1 278 ? 9.338 -6.564 7.978 1.00 75.12 278 ASN A CA 1
ATOM 2106 C C . ASN A 1 278 ? 8.628 -7.761 8.657 1.00 75.12 278 ASN A C 1
ATOM 2108 O O . ASN A 1 278 ? 7.407 -7.932 8.545 1.00 75.12 278 ASN A O 1
ATOM 2112 N N . PRO A 1 279 ? 9.362 -8.595 9.422 1.00 79.25 279 PRO A N 1
ATOM 2113 C CA . PRO A 1 279 ? 8.790 -9.768 10.090 1.00 79.25 279 PRO A CA 1
ATOM 2114 C C . PRO A 1 279 ? 7.787 -9.406 11.199 1.00 79.25 279 PRO A C 1
ATOM 2116 O O . PRO A 1 279 ? 6.964 -10.233 11.603 1.00 79.25 279 PRO A O 1
ATOM 2119 N N . ARG A 1 280 ? 7.830 -8.166 11.706 1.00 83.44 280 ARG A N 1
ATOM 2120 C CA . ARG A 1 280 ? 6.908 -7.676 12.740 1.00 83.44 280 ARG A CA 1
ATOM 2121 C C . ARG A 1 280 ? 5.484 -7.567 12.208 1.00 83.44 280 ARG A C 1
ATOM 2123 O O . ARG A 1 280 ? 4.562 -7.989 12.904 1.00 83.44 280 ARG A O 1
ATOM 2130 N N . SER A 1 281 ? 5.313 -7.066 10.983 1.00 83.25 281 SER A N 1
ATOM 2131 C CA . SER A 1 281 ? 3.997 -6.988 10.344 1.00 83.25 281 SER A CA 1
ATOM 2132 C C . SER A 1 281 ? 3.385 -8.383 10.161 1.00 83.25 281 SER A C 1
ATOM 2134 O O . SER A 1 281 ? 2.278 -8.630 10.636 1.00 83.25 281 SER A O 1
ATOM 2136 N N . ALA A 1 282 ? 4.154 -9.340 9.627 1.00 86.94 282 ALA A N 1
ATOM 2137 C CA . ALA A 1 282 ? 3.716 -10.735 9.501 1.00 86.94 282 ALA A CA 1
ATOM 2138 C C . ALA A 1 282 ? 3.340 -11.359 10.861 1.00 86.94 282 ALA A C 1
ATOM 2140 O O . ALA A 1 282 ? 2.325 -12.040 10.986 1.00 86.94 282 ALA A O 1
ATOM 2141 N N . THR A 1 283 ? 4.110 -11.073 11.918 1.00 90.50 283 THR A N 1
ATOM 2142 C CA . THR A 1 283 ? 3.804 -11.552 13.278 1.00 90.50 283 THR A CA 1
ATOM 2143 C C . THR A 1 283 ? 2.471 -11.008 13.796 1.00 90.50 283 THR A C 1
ATOM 2145 O O . THR A 1 283 ? 1.728 -11.736 14.456 1.00 90.50 283 THR A O 1
ATOM 2148 N N . VAL A 1 284 ? 2.151 -9.740 13.517 1.00 93.19 284 VAL A N 1
ATOM 2149 C CA . VAL A 1 284 ? 0.858 -9.148 13.888 1.00 93.19 284 VAL A CA 1
ATOM 2150 C C . VAL A 1 284 ? -0.282 -9.829 13.131 1.00 93.19 284 VAL A C 1
ATOM 2152 O O . VAL A 1 284 ? -1.258 -10.202 13.777 1.00 93.19 284 VAL A O 1
ATOM 2155 N N . ALA A 1 285 ? -0.131 -10.071 11.824 1.00 92.25 285 ALA A N 1
ATOM 2156 C CA . ALA A 1 285 ? -1.128 -10.779 11.017 1.00 92.25 285 ALA A CA 1
ATOM 2157 C C . ALA A 1 285 ? -1.437 -12.175 11.586 1.00 92.25 285 ALA A C 1
ATOM 2159 O O . ALA A 1 285 ? -2.595 -12.503 11.842 1.00 92.25 285 ALA A O 1
ATOM 2160 N N . LEU A 1 286 ? -0.399 -12.968 11.875 1.00 93.50 286 LEU A N 1
ATOM 2161 C CA . LEU A 1 286 ? -0.552 -14.308 12.453 1.00 93.50 286 LEU A CA 1
ATOM 2162 C C . LEU A 1 286 ? -1.235 -14.273 13.830 1.00 93.50 286 LEU A C 1
ATOM 2164 O O . LEU A 1 286 ? -2.108 -15.091 14.112 1.00 93.50 286 LEU A O 1
ATOM 2168 N N . ARG A 1 287 ? -0.874 -13.311 14.691 1.00 94.56 287 ARG A N 1
ATOM 2169 C CA . ARG A 1 287 ? -1.513 -13.135 16.009 1.00 94.56 287 ARG A CA 1
ATOM 2170 C C . ARG A 1 287 ? -2.976 -12.712 15.903 1.00 94.56 287 ARG A C 1
ATOM 2172 O O . ARG A 1 287 ? -3.764 -13.115 16.748 1.00 94.56 287 ARG A O 1
ATOM 2179 N N . ALA A 1 288 ? -3.324 -11.947 14.871 1.00 94.50 288 ALA A N 1
ATOM 2180 C CA . ALA A 1 288 ? -4.694 -11.559 14.550 1.00 94.50 288 ALA A CA 1
ATOM 2181 C C . ALA A 1 288 ? -5.461 -12.659 13.785 1.00 94.50 288 ALA A C 1
ATOM 2183 O O . ALA A 1 288 ? -6.501 -12.389 13.190 1.00 94.50 288 ALA A O 1
ATOM 2184 N N . GLY A 1 289 ? -4.951 -13.896 13.742 1.00 95.38 289 GLY A N 1
ATOM 2185 C CA . GLY A 1 289 ? -5.642 -15.037 13.139 1.00 95.38 289 GLY A CA 1
ATOM 2186 C C . GLY A 1 289 ? -5.632 -15.071 11.609 1.00 95.38 289 GLY A C 1
ATOM 2187 O O . GLY A 1 289 ? -6.416 -15.812 11.021 1.00 95.38 289 GLY A O 1
ATOM 2188 N N . PHE A 1 290 ? -4.776 -14.288 10.949 1.00 96.94 290 PHE A N 1
ATOM 2189 C CA . PHE A 1 290 ? -4.563 -14.412 9.509 1.00 96.94 290 PHE A CA 1
ATOM 2190 C C . PHE A 1 290 ? -3.660 -15.609 9.209 1.00 96.94 290 PHE A C 1
ATOM 2192 O O . PHE A 1 290 ? -2.769 -15.957 9.984 1.00 96.94 290 PHE A O 1
ATOM 2199 N N . THR A 1 291 ? -3.861 -16.214 8.044 1.00 95.19 291 THR A N 1
ATOM 2200 C CA . THR A 1 291 ? -3.069 -17.347 7.554 1.00 95.19 291 THR A CA 1
ATOM 2201 C C . THR A 1 291 ? -2.277 -16.941 6.321 1.00 95.19 291 THR A C 1
ATOM 2203 O O . THR A 1 291 ? -2.766 -16.172 5.500 1.00 95.19 291 THR A O 1
ATOM 2206 N N . LEU A 1 292 ? -1.041 -17.425 6.185 1.00 92.56 292 LEU A N 1
ATOM 2207 C CA . LEU A 1 292 ? -0.231 -17.164 4.996 1.00 92.56 292 LEU A CA 1
ATOM 2208 C C . LEU A 1 292 ? -0.842 -17.895 3.790 1.00 92.56 292 LEU A C 1
ATOM 2210 O O . LEU A 1 292 ? -0.921 -19.122 3.799 1.00 92.56 292 LEU A O 1
ATOM 2214 N N . VAL A 1 293 ? -1.238 -17.146 2.761 1.00 90.75 293 VAL A N 1
ATOM 2215 C CA . VAL A 1 293 ? -1.838 -17.685 1.526 1.00 90.75 293 VAL A CA 1
ATOM 2216 C C . VAL A 1 293 ? -0.928 -17.547 0.309 1.00 90.75 293 VAL A C 1
ATOM 2218 O O . VAL A 1 293 ? -1.067 -18.307 -0.645 1.00 90.75 293 VAL A O 1
ATOM 2221 N N . CYS A 1 294 ? 0.029 -16.616 0.340 1.00 83.88 294 CYS A N 1
ATOM 2222 C CA . CYS A 1 294 ? 1.041 -16.464 -0.702 1.00 83.88 294 CYS A CA 1
ATOM 2223 C C . CYS A 1 294 ? 2.364 -16.009 -0.081 1.00 83.88 294 CYS A C 1
ATOM 2225 O O . CYS A 1 294 ? 2.398 -15.032 0.669 1.00 83.88 294 CYS A O 1
ATOM 2227 N N . ALA A 1 295 ? 3.457 -16.719 -0.362 1.00 82.31 295 ALA A N 1
ATOM 2228 C CA . ALA A 1 295 ? 4.778 -16.307 0.092 1.00 82.31 295 ALA A CA 1
ATOM 2229 C C . ALA A 1 295 ? 5.286 -15.119 -0.738 1.00 82.31 295 ALA A C 1
ATOM 2231 O O . ALA A 1 295 ? 4.954 -14.972 -1.911 1.00 82.31 295 ALA A O 1
ATOM 2232 N N . ALA A 1 296 ? 6.155 -14.296 -0.147 1.00 71.06 296 ALA A N 1
ATOM 2233 C CA . ALA A 1 296 ? 6.684 -13.100 -0.802 1.00 71.06 296 ALA A CA 1
ATOM 2234 C C . ALA A 1 296 ? 7.330 -13.369 -2.171 1.00 71.06 296 ALA A C 1
ATOM 2236 O O . ALA A 1 296 ? 7.125 -12.596 -3.102 1.00 71.06 296 ALA A O 1
ATOM 2237 N N . GLY A 1 297 ? 8.061 -14.480 -2.310 1.00 67.06 297 GLY A N 1
ATOM 2238 C CA . GLY A 1 297 ? 8.695 -14.871 -3.574 1.00 67.06 297 GLY A CA 1
ATOM 2239 C C . GLY A 1 297 ? 7.715 -15.274 -4.682 1.00 67.06 297 GLY A C 1
ATOM 2240 O O . GLY A 1 297 ? 8.091 -15.234 -5.850 1.00 67.06 297 GLY A O 1
ATOM 2241 N N . ASP A 1 298 ? 6.477 -15.616 -4.320 1.00 67.88 298 ASP A N 1
ATOM 2242 C CA . ASP A 1 298 ? 5.436 -16.086 -5.239 1.00 67.88 298 ASP A CA 1
ATOM 2243 C C . ASP A 1 298 ? 4.370 -15.009 -5.519 1.00 67.88 298 ASP A C 1
ATOM 2245 O O . ASP A 1 298 ? 3.591 -15.125 -6.467 1.00 67.88 298 ASP A O 1
ATOM 2249 N N . SER A 1 299 ? 4.336 -13.953 -4.701 1.00 66.44 299 SER A N 1
ATOM 2250 C CA . SER A 1 299 ? 3.385 -12.847 -4.819 1.00 66.44 299 SER A CA 1
ATOM 2251 C C . SER A 1 299 ? 3.724 -11.880 -5.970 1.00 66.44 299 SER A C 1
ATOM 2253 O O . SER A 1 299 ? 4.901 -11.670 -6.281 1.00 66.44 299 SER A O 1
ATOM 2255 N N . PRO A 1 300 ? 2.725 -11.217 -6.589 1.00 54.94 300 PRO A N 1
ATOM 2256 C CA . PRO A 1 300 ? 2.959 -10.253 -7.669 1.00 54.94 300 PRO A CA 1
ATOM 2257 C C . PRO A 1 300 ? 3.728 -8.990 -7.256 1.00 54.94 300 PRO A C 1
ATOM 2259 O O . PRO A 1 300 ? 4.315 -8.338 -8.121 1.00 54.94 300 PRO A O 1
ATOM 2262 N N . ASP A 1 301 ? 3.697 -8.644 -5.967 1.00 61.66 301 ASP A N 1
ATOM 2263 C CA . ASP A 1 301 ? 4.203 -7.397 -5.383 1.00 61.66 301 ASP A CA 1
ATOM 2264 C C . ASP A 1 301 ? 5.383 -7.614 -4.418 1.00 61.66 301 ASP A C 1
ATOM 2266 O O . ASP A 1 301 ? 5.822 -6.675 -3.754 1.00 61.66 301 ASP A O 1
ATOM 2270 N N . GLY A 1 302 ? 5.902 -8.841 -4.316 1.00 66.44 302 GLY A N 1
ATOM 2271 C CA . GLY A 1 302 ? 7.009 -9.183 -3.421 1.00 66.44 302 GLY A CA 1
ATOM 2272 C C . GLY A 1 302 ? 6.642 -9.218 -1.931 1.00 66.44 302 GLY A C 1
ATOM 2273 O O . GLY A 1 302 ? 7.541 -9.298 -1.092 1.00 66.44 302 GLY A O 1
ATOM 2274 N N . HIS A 1 303 ? 5.355 -9.153 -1.577 1.00 78.69 303 HIS A N 1
ATOM 2275 C CA . HIS A 1 303 ? 4.880 -9.225 -0.197 1.00 78.69 303 HIS A CA 1
ATOM 2276 C C . HIS A 1 303 ? 4.385 -10.630 0.157 1.00 78.69 303 HIS A C 1
ATOM 2278 O O . HIS A 1 303 ? 3.733 -11.312 -0.620 1.00 78.69 303 HIS A O 1
ATOM 2284 N N . ALA A 1 304 ? 4.615 -11.074 1.386 1.00 83.00 304 ALA A N 1
ATOM 2285 C CA . ALA A 1 304 ? 3.896 -12.219 1.926 1.00 83.00 304 ALA A CA 1
ATOM 2286 C C . ALA A 1 304 ? 2.438 -11.815 2.195 1.00 83.00 304 ALA A C 1
ATOM 2288 O O . ALA A 1 304 ? 2.187 -10.873 2.956 1.00 83.00 304 ALA A O 1
ATOM 2289 N N . TRP A 1 305 ? 1.484 -12.512 1.578 1.00 89.00 305 TRP A N 1
ATOM 2290 C CA . TRP A 1 305 ? 0.055 -12.233 1.717 1.00 89.00 305 TRP A CA 1
ATOM 2291 C C . TRP A 1 305 ? -0.540 -13.136 2.788 1.00 89.00 305 TRP A C 1
ATOM 2293 O O . TRP A 1 305 ? -0.502 -14.365 2.678 1.00 89.00 305 TRP A O 1
ATOM 2303 N N . HIS A 1 306 ? -1.112 -12.515 3.812 1.00 93.75 306 HIS A N 1
ATOM 2304 C CA . HIS A 1 306 ? -1.835 -13.195 4.874 1.00 93.75 306 HIS A CA 1
ATOM 2305 C C . HIS A 1 306 ? -3.318 -12.876 4.734 1.00 93.75 306 HIS A C 1
ATOM 2307 O O . HIS A 1 306 ? -3.658 -11.703 4.614 1.00 93.75 306 HIS A O 1
ATOM 2313 N N . GLN A 1 307 ? -4.191 -13.881 4.769 1.00 94.62 307 GLN A N 1
ATOM 2314 C CA . GLN A 1 307 ? -5.636 -13.725 4.610 1.00 94.62 307 GLN A CA 1
ATOM 2315 C C . GLN A 1 307 ? -6.399 -14.199 5.847 1.00 94.62 307 GLN A C 1
ATOM 2317 O O . GLN A 1 307 ? -6.032 -15.201 6.472 1.00 94.62 307 GLN A O 1
ATOM 2322 N N . ARG A 1 308 ? -7.488 -13.496 6.166 1.00 96.12 308 ARG A N 1
ATOM 2323 C CA . ARG A 1 308 ? -8.498 -13.902 7.149 1.00 96.12 308 ARG A CA 1
ATOM 2324 C C . ARG A 1 308 ? -9.895 -13.640 6.593 1.00 96.12 308 ARG A C 1
ATOM 2326 O O . ARG A 1 308 ? -10.155 -12.568 6.053 1.00 96.12 308 ARG A O 1
ATOM 2333 N N . GLU A 1 309 ? -10.797 -14.602 6.748 1.00 95.31 309 GLU A N 1
ATOM 2334 C CA . GLU A 1 309 ? -12.204 -14.432 6.371 1.00 95.31 309 GLU A CA 1
ATOM 2335 C C . GLU A 1 309 ? -12.928 -13.487 7.340 1.00 95.31 309 GLU A C 1
ATOM 2337 O O . GLU A 1 309 ? -12.659 -13.464 8.544 1.00 95.31 309 GLU A O 1
ATOM 2342 N N . VAL A 1 310 ? -13.865 -12.703 6.812 1.00 91.94 310 VAL A N 1
ATOM 2343 C CA . VAL A 1 310 ? -14.744 -11.837 7.600 1.00 91.94 310 VAL A CA 1
ATOM 2344 C C . VAL A 1 310 ? -15.978 -12.650 7.981 1.00 91.94 310 VAL A C 1
ATOM 2346 O O . VAL A 1 310 ? -16.890 -12.848 7.178 1.00 91.94 310 VAL A O 1
ATOM 2349 N N . GLU A 1 311 ? -16.015 -13.133 9.221 1.00 86.00 311 GLU A N 1
ATOM 2350 C CA . GLU A 1 311 ? -17.146 -13.903 9.743 1.00 86.00 311 GLU A CA 1
ATOM 2351 C C . GLU A 1 311 ? -18.417 -13.046 9.767 1.00 86.00 311 GLU A C 1
ATOM 2353 O O . GLU A 1 311 ? -18.493 -12.045 10.480 1.00 86.00 311 GLU A O 1
ATOM 2358 N N . ARG A 1 312 ? -19.437 -13.433 8.996 1.00 78.62 312 ARG A N 1
ATOM 2359 C CA . ARG A 1 312 ? -20.752 -12.788 9.038 1.00 78.62 312 ARG A CA 1
ATOM 2360 C C . ARG A 1 312 ? -21.694 -13.612 9.898 1.00 78.62 312 ARG A C 1
ATOM 2362 O O . ARG A 1 312 ? -21.875 -14.804 9.656 1.00 78.62 312 ARG A O 1
ATOM 2369 N N . ASP A 1 313 ? -22.351 -12.952 10.845 1.00 63.25 313 ASP A N 1
ATOM 2370 C CA . ASP A 1 313 ? -23.555 -13.512 11.448 1.00 63.25 313 ASP A CA 1
ATOM 2371 C C . ASP A 1 313 ? -24.552 -13.765 10.302 1.00 63.25 313 ASP A C 1
ATOM 2373 O O . ASP A 1 313 ? -24.752 -12.889 9.454 1.00 63.25 313 ASP A O 1
ATOM 2377 N N . GLY A 1 314 ? -25.118 -14.975 10.222 1.00 53.78 314 GLY A N 1
ATOM 2378 C CA . GLY A 1 314 ? -26.074 -15.360 9.176 1.00 53.78 314 GLY A CA 1
ATOM 2379 C C . GLY A 1 314 ? -27.249 -14.373 9.042 1.00 53.78 314 GLY A C 1
ATOM 2380 O O . GLY A 1 314 ? -27.415 -13.484 9.880 1.00 53.78 314 GLY A O 1
ATOM 2381 N N . PRO A 1 315 ? -28.094 -14.494 7.999 1.00 43.56 315 PRO A N 1
ATOM 2382 C CA . PRO A 1 315 ? -29.133 -13.504 7.719 1.00 43.56 315 PRO A CA 1
ATOM 2383 C C . PRO A 1 315 ? -29.977 -13.232 8.970 1.00 43.56 315 PRO A C 1
ATOM 2385 O O . PRO A 1 315 ? -30.593 -14.149 9.516 1.00 43.56 315 PRO A O 1
ATOM 2388 N N . ARG A 1 316 ? -29.989 -11.970 9.436 1.00 40.06 316 ARG A N 1
ATOM 2389 C CA . ARG A 1 316 ? -30.836 -11.527 10.553 1.00 40.06 316 ARG A CA 1
ATOM 2390 C C . ARG A 1 316 ? -32.270 -11.962 10.262 1.00 40.06 316 ARG A C 1
ATOM 2392 O O . ARG A 1 316 ? -32.891 -11.448 9.332 1.00 40.06 316 ARG A O 1
ATOM 2399 N N . GLN A 1 317 ? -32.804 -12.880 11.067 1.00 34.62 317 GLN A N 1
ATOM 2400 C CA . GLN A 1 317 ? -34.241 -13.110 11.111 1.00 34.62 317 GLN A CA 1
ATOM 2401 C C . GLN A 1 317 ? -34.897 -11.797 11.534 1.00 34.62 317 GLN A C 1
ATOM 2403 O O . GLN A 1 317 ? -34.694 -11.308 12.645 1.00 34.62 317 GLN A O 1
ATOM 2408 N N . VAL A 1 318 ? -35.655 -11.204 10.618 1.00 37.06 318 VAL A N 1
ATOM 2409 C CA . VAL A 1 318 ? -36.572 -10.113 10.936 1.00 37.06 318 VAL A CA 1
ATOM 2410 C C . VAL A 1 318 ? -37.582 -10.682 11.939 1.00 37.06 318 VAL A C 1
ATOM 2412 O O . VAL A 1 318 ? -38.216 -11.691 11.618 1.00 37.06 318 VAL A O 1
ATOM 2415 N N . PRO A 1 319 ? -37.751 -10.103 13.142 1.00 33.19 319 PRO A N 1
ATOM 2416 C CA . PRO A 1 319 ? -38.809 -10.539 14.035 1.00 33.19 319 PRO A CA 1
ATOM 2417 C C . PRO A 1 319 ? -40.135 -10.311 13.314 1.00 33.19 319 PRO A C 1
ATOM 2419 O O . PRO A 1 319 ? -40.431 -9.185 12.906 1.00 33.19 319 PRO A O 1
ATOM 2422 N N . ALA A 1 320 ? -40.909 -11.379 13.124 1.00 38.62 320 ALA A N 1
ATOM 2423 C CA . ALA A 1 320 ? -42.264 -11.283 12.612 1.00 38.62 320 ALA A CA 1
ATOM 2424 C C . ALA A 1 320 ? -43.021 -10.256 13.462 1.00 38.62 320 ALA A C 1
ATOM 2426 O O . ALA A 1 320 ? -43.190 -10.442 14.669 1.00 38.62 320 ALA A O 1
ATOM 2427 N N . GLN A 1 321 ? -43.438 -9.151 12.841 1.00 36.34 321 GLN A N 1
ATOM 2428 C CA . GLN A 1 321 ? -44.356 -8.232 13.488 1.00 36.34 321 GLN A CA 1
ATOM 2429 C C . GLN A 1 321 ? -45.635 -9.007 13.792 1.00 36.34 321 GLN A C 1
ATOM 2431 O O . GLN A 1 321 ? -46.353 -9.446 12.894 1.00 36.34 321 GLN A O 1
ATOM 2436 N N . VAL A 1 322 ? -45.896 -9.187 15.084 1.00 45.03 322 VAL A N 1
ATOM 2437 C CA . VAL A 1 322 ? -47.181 -9.641 15.597 1.00 45.03 322 VAL A CA 1
ATOM 2438 C C . VAL A 1 322 ? -48.195 -8.549 15.264 1.00 45.03 322 VAL A C 1
ATOM 2440 O O . VAL A 1 322 ? -48.302 -7.546 15.966 1.00 45.03 322 VAL A O 1
ATOM 2443 N N . SER A 1 323 ? -48.925 -8.729 14.166 1.00 37.66 323 SER A N 1
ATOM 2444 C CA . SER A 1 323 ? -50.174 -8.015 13.924 1.00 37.66 323 SER A CA 1
ATOM 2445 C C . SER A 1 323 ? -51.251 -8.686 14.771 1.00 37.66 323 SER A C 1
ATOM 2447 O O . SER A 1 323 ? -51.831 -9.702 14.397 1.00 37.66 323 SER A O 1
ATOM 2449 N N . GLY A 1 324 ? -51.445 -8.150 15.972 1.00 46.19 324 GLY A N 1
ATOM 2450 C CA . GLY A 1 324 ? -52.627 -8.394 16.780 1.00 46.19 324 GLY A CA 1
ATOM 2451 C C . GLY A 1 324 ? -53.527 -7.168 16.735 1.00 46.19 324 GLY A C 1
ATOM 2452 O O . GLY A 1 324 ? -53.205 -6.171 17.381 1.00 46.19 324 GLY A O 1
ATOM 2453 N N . ARG A 1 325 ? -54.629 -7.261 15.987 1.00 37.81 325 ARG A N 1
ATOM 2454 C CA . ARG A 1 325 ? -56.020 -6.949 16.374 1.00 37.81 325 ARG A CA 1
ATOM 2455 C C . ARG A 1 325 ? -56.911 -6.884 15.142 1.00 37.81 325 ARG A C 1
ATOM 2457 O O . ARG A 1 325 ? -56.528 -6.186 14.182 1.00 37.81 325 ARG A O 1
#

pLDDT: mean 79.58, std 16.35, range [29.8, 97.75]

Radius of gyration: 22.22 Å; Cα contacts (8 Å, |Δi|>4): 528; chains: 1; bounding box: 89×40×56 Å

Secondary structure (DSSP, 8-state):
-TT----S-EEEEEEESSGGGHHHHHHHHHHTTPPEEETTT-TTEEEEPPPTTSPSEEEEEEETT-HHHHHHHHHHHHHHH-HHHHHHHHHHHHHHGGGTTS-HHHHHHHHHHHHHHHHHHHTT--------------TTGGG--EE-SSEEEEE--GGGHHHHHHH--HHHHHHTSSS---HHHHHHHHHHHHHHHHHT-SEEEEEEEETT--SEEEEEEEES--TTSPTTEEEEEEEE-GGGTTSSHHHHHHHHHHHHHHHH---SEEEEEE-TT-HHHHHHHHHTT-EEEE-TTTSTTSPEEEEEE-PPPPP----------

Solvent-accessible surface area (backbone atoms only — not comparable to full-atom values): 18184 Å² total; per-residue (Å²): 113,93,94,56,80,69,73,88,56,47,83,44,78,48,74,33,87,42,74,88,45,49,66,60,49,52,52,56,39,40,78,74,68,45,46,76,65,49,42,82,78,39,70,62,34,36,36,36,56,69,64,85,95,56,79,54,47,44,46,34,42,24,30,57,84,25,71,54,41,44,52,56,51,44,40,52,53,37,38,70,75,33,62,69,58,35,51,50,54,34,49,53,52,58,71,36,51,73,23,62,85,57,29,36,25,63,28,49,53,56,50,47,48,55,50,40,40,50,42,34,51,55,70,67,49,80,75,71,75,84,71,79,62,92,61,72,71,32,78,59,43,92,76,45,70,49,69,79,87,47,49,26,40,28,59,43,46,73,86,43,36,67,52,50,67,73,36,60,46,72,68,48,17,65,77,67,41,57,39,83,85,44,73,70,38,46,43,52,52,28,55,51,38,43,52,24,38,44,72,48,44,56,43,45,46,24,26,33,20,44,59,99,46,88,61,60,39,27,41,37,35,44,31,55,70,52,64,86,53,60,94,36,37,22,43,50,48,73,50,62,19,74,93,50,57,93,70,60,53,68,32,53,50,51,49,51,49,48,49,46,36,51,76,74,49,82,42,48,27,42,33,37,72,21,47,81,92,37,62,65,56,47,51,35,40,48,74,56,65,27,41,83,77,36,53,26,85,76,33,98,81,26,25,26,33,24,40,34,75,43,79,68,82,69,86,79,78,75,78,78,79,82,84,82,130